Protein AF-A0A5T8M084-F1 (afdb_monomer_lite)

Radius of gyration: 23.65 Å; chains: 1; bounding box: 49×51×73 Å

Organism: Salmonella enterica (NCBI:txid28901)

pLDDT: mean 91.92, std 12.16, range [38.44, 98.81]

Secondary structure (DSSP, 8-state):
-GGGS--TTTTHHHHHHHHHHHHHHHHTT---------TT----SS---SSSPPPPEEEEEPSS--TTSHHHHHHHHHHHHGGGTSEEEEEEEGGG--HHHHTTSSEEEEE-TTTHHHHHHHHHHHH--SEEEES-SSSSHHHHHHHTS--SSEEEE-GGG-S----TT--EEEEEGGG---GGG-SSEEEEE-TTSS---PPTT-PPPP-----HHHHHHHTTTS-PPEEEEEEEEGGG--HHHHHHHHHHHHH-SS-EEEEEEEET--THHHHHHHHHHHTT-TT-EEEPP--HHHHHHHHTT---

Foldseek 3Di:
DLVLDPDPCSCVVLQVVLVVLLVVQCVDDDAAQDEDPCVPVDPDPDDPDPDDDDQFAEEEEDDQQELQDVLVQFALVLLLCCVVRHQYEYEDAPVRYDPVSCVSHNYYDHDHLVCRQVSVRVVLNVRLGQEYEYSAPDRHPNSLSNLSHNSHPAYEYEPSPPAANSRPNHAEYEDAQVPDDDCVRYPHHYDHDHNPSRPGDDRPPDDQDDQDADDLVNVCVVVVPDQDAQEAEDEEELSNDDPVVLLVVLVCCVPDPGHHEYEYAYDPFDDPNQVVSLVVSCVSVVRYHRDGHDDPVVVNVVCSHHDD

Structure (mmCIF, N/CA/C/O backbone):
data_AF-A0A5T8M084-F1
#
_entry.id   AF-A0A5T8M084-F1
#
loop_
_atom_site.group_PDB
_atom_site.id
_atom_site.type_symbol
_atom_site.label_atom_id
_atom_site.label_alt_id
_atom_site.label_comp_id
_atom_site.label_asym_id
_atom_site.label_entity_id
_atom_site.label_seq_id
_atom_site.pdbx_PDB_ins_code
_atom_site.Cartn_x
_atom_site.Cartn_y
_atom_site.Cartn_z
_atom_site.occupancy
_atom_site.B_iso_or_equiv
_atom_site.auth_seq_id
_atom_site.auth_comp_id
_atom_site.auth_asym_id
_atom_site.auth_atom_id
_atom_site.pdbx_PDB_model_num
ATOM 1 N N . HIS A 1 1 ? -5.282 8.848 -3.431 1.00 92.88 1 HIS A N 1
ATOM 2 C CA . HIS A 1 1 ? -6.384 9.428 -2.624 1.00 92.88 1 HIS A CA 1
ATOM 3 C C . HIS A 1 1 ? -7.782 9.044 -3.092 1.00 92.88 1 HIS A C 1
ATOM 5 O O . HIS A 1 1 ? -8.597 8.740 -2.234 1.00 92.88 1 HIS A O 1
ATOM 11 N N . CYS A 1 2 ? -8.084 9.014 -4.396 1.00 95.75 2 CYS A N 1
ATOM 12 C CA . CYS A 1 2 ? -9.439 8.714 -4.881 1.00 95.75 2 CYS A CA 1
ATOM 13 C C . CYS A 1 2 ? -10.055 7.411 -4.327 1.00 95.75 2 CYS A C 1
ATOM 15 O O . CYS A 1 2 ? -11.258 7.358 -4.113 1.00 95.75 2 CYS A O 1
ATOM 17 N N . SER A 1 3 ? -9.242 6.403 -3.989 1.00 95.19 3 SER A N 1
ATOM 18 C CA . SER A 1 3 ? -9.693 5.152 -3.360 1.00 95.19 3 SER A CA 1
ATOM 19 C C . SER A 1 3 ? -10.484 5.325 -2.055 1.00 95.19 3 SER A C 1
ATOM 21 O O . SER A 1 3 ? -11.242 4.423 -1.707 1.00 95.19 3 SER A O 1
ATOM 23 N N . TYR A 1 4 ? -10.329 6.454 -1.357 1.00 95.25 4 TYR A N 1
ATOM 24 C CA . TYR A 1 4 ? -11.021 6.753 -0.098 1.00 95.25 4 TYR A CA 1
ATOM 25 C C . TYR A 1 4 ? -12.379 7.449 -0.281 1.00 95.25 4 TYR A C 1
ATOM 27 O O . TYR A 1 4 ? -13.043 7.736 0.707 1.00 95.25 4 TYR A O 1
ATOM 35 N N . ALA A 1 5 ? -12.792 7.734 -1.519 1.00 94.12 5 ALA A N 1
ATOM 36 C CA . ALA A 1 5 ? -14.146 8.201 -1.795 1.00 94.12 5 ALA A CA 1
ATOM 37 C C . ALA A 1 5 ? -15.158 7.039 -1.756 1.00 94.12 5 ALA A C 1
ATOM 39 O O . ALA A 1 5 ? -14.792 5.871 -1.931 1.00 94.12 5 ALA A O 1
ATOM 40 N N . ASP A 1 6 ? -16.436 7.381 -1.599 1.00 90.75 6 ASP A N 1
ATOM 41 C CA . ASP A 1 6 ? -17.538 6.412 -1.491 1.00 90.75 6 ASP A CA 1
ATOM 42 C C . ASP A 1 6 ? -18.257 6.147 -2.824 1.00 90.75 6 ASP A C 1
ATOM 44 O O . ASP A 1 6 ? -19.095 5.255 -2.922 1.00 90.75 6 ASP A O 1
ATOM 48 N N . LEU A 1 7 ? -17.923 6.894 -3.881 1.00 93.25 7 LEU A N 1
ATOM 49 C CA . LEU A 1 7 ? -18.504 6.682 -5.206 1.00 93.25 7 LEU A CA 1
ATOM 50 C C . LEU A 1 7 ? -17.998 5.371 -5.818 1.00 93.25 7 LEU A C 1
ATOM 52 O O . LEU A 1 7 ? -16.791 5.125 -5.845 1.00 93.25 7 LEU A O 1
ATOM 56 N N . THR A 1 8 ? -18.901 4.589 -6.416 1.00 92.56 8 THR A N 1
ATOM 57 C CA . T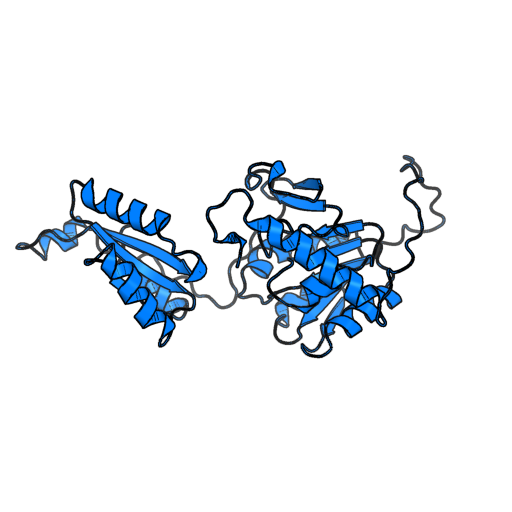HR A 1 8 ? -18.563 3.368 -7.175 1.00 92.56 8 THR A CA 1
ATOM 58 C C . THR A 1 8 ? -17.479 3.632 -8.224 1.00 92.56 8 THR A C 1
ATOM 60 O O . THR A 1 8 ? -16.562 2.842 -8.404 1.00 92.56 8 THR A O 1
ATOM 63 N N . GLU A 1 9 ? -17.529 4.802 -8.860 1.00 94.00 9 GLU A N 1
ATOM 64 C CA . GLU A 1 9 ? -16.655 5.191 -9.969 1.00 94.00 9 GLU A CA 1
ATOM 65 C C . GLU A 1 9 ? -15.422 5.997 -9.539 1.00 94.00 9 GLU A C 1
ATOM 67 O O . GLU A 1 9 ? -14.773 6.649 -10.360 1.00 94.00 9 GLU A O 1
ATOM 72 N N . LYS A 1 10 ? -15.078 5.978 -8.246 1.00 95.44 10 LYS A N 1
ATOM 73 C CA . LYS A 1 10 ? -13.995 6.788 -7.664 1.00 95.44 10 LYS A CA 1
ATOM 74 C C . LYS A 1 10 ? -12.648 6.661 -8.374 1.00 95.44 10 LYS A C 1
ATOM 76 O O . LYS A 1 10 ? -11.854 7.601 -8.363 1.00 95.44 10 LYS A O 1
ATOM 81 N N . HIS A 1 11 ? -12.373 5.526 -9.012 1.00 96.56 11 HIS A N 1
ATOM 82 C CA . HIS A 1 11 ? -11.118 5.294 -9.725 1.00 96.56 11 HIS A CA 1
ATOM 83 C C . HIS A 1 11 ? -11.119 5.774 -11.179 1.00 96.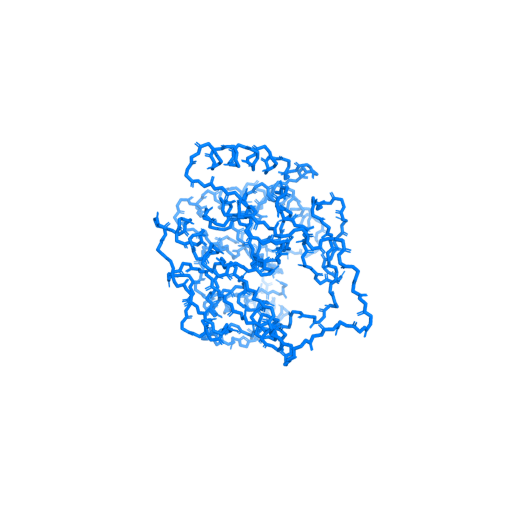56 11 HIS A C 1
ATOM 85 O O . HIS A 1 11 ? -10.039 5.832 -11.762 1.00 96.56 11 HIS A O 1
ATOM 91 N N . ARG A 1 12 ? -12.252 6.213 -11.754 1.00 93.69 12 ARG A N 1
ATOM 92 C CA . ARG A 1 12 ? -12.312 6.696 -13.153 1.00 93.69 12 ARG A CA 1
ATOM 93 C C . ARG A 1 12 ? -11.313 7.812 -13.451 1.00 93.69 12 ARG A C 1
ATOM 95 O O . ARG A 1 12 ? -10.763 7.851 -14.546 1.00 93.69 12 ARG A O 1
ATOM 102 N N . ILE A 1 13 ? -11.018 8.666 -12.468 1.00 96.69 13 ILE A N 1
ATOM 103 C CA . ILE A 1 13 ? -10.003 9.722 -12.590 1.00 96.69 13 ILE A CA 1
ATOM 104 C C . ILE A 1 13 ? -8.615 9.179 -12.967 1.00 96.69 13 ILE A C 1
ATOM 106 O O . ILE A 1 13 ? -7.876 9.844 -13.690 1.00 96.69 13 ILE A O 1
ATOM 110 N N . LYS A 1 14 ? -8.266 7.959 -12.527 1.00 97.88 14 LYS A N 1
ATOM 111 C CA . LYS A 1 14 ? -6.977 7.332 -12.842 1.00 97.88 14 LYS A CA 1
ATOM 112 C C . LYS A 1 14 ? -6.830 7.075 -14.341 1.00 97.88 14 LYS A C 1
ATOM 114 O O . LYS A 1 14 ? -5.744 7.280 -14.863 1.00 97.88 14 LYS A O 1
ATOM 119 N N . ARG A 1 15 ? -7.912 6.707 -15.041 1.00 96.44 15 ARG A N 1
ATOM 120 C CA . ARG A 1 15 ? -7.894 6.471 -16.495 1.00 96.44 15 ARG A CA 1
ATOM 121 C C . ARG A 1 15 ? -7.466 7.728 -17.249 1.00 96.44 15 ARG A C 1
ATOM 123 O O . ARG A 1 15 ? -6.467 7.704 -17.954 1.00 96.44 15 ARG A O 1
ATOM 130 N N . SER A 1 16 ? -8.161 8.843 -17.020 1.00 96.88 16 SER A N 1
ATOM 131 C CA . SER A 1 16 ? -7.844 10.118 -17.676 1.00 96.88 16 SER A CA 1
ATOM 132 C C . SER A 1 16 ? -6.436 10.610 -17.337 1.00 96.88 16 SER A C 1
ATOM 134 O O . SER A 1 16 ? -5.752 11.174 -18.190 1.00 96.88 16 SER A O 1
ATOM 136 N N . LEU A 1 17 ? -5.991 10.382 -16.096 1.00 98.00 17 LEU A N 1
ATOM 137 C CA . LEU A 1 17 ? -4.634 10.711 -15.673 1.00 98.00 17 LEU A CA 1
ATOM 138 C C . LEU A 1 17 ? -3.591 9.857 -16.408 1.00 98.00 17 LEU A C 1
ATOM 140 O O . LEU A 1 17 ? -2.623 10.408 -16.922 1.00 98.00 17 LEU A O 1
ATOM 144 N N . ASN A 1 18 ? -3.804 8.546 -16.512 1.00 98.50 18 ASN A N 1
ATOM 145 C CA . ASN A 1 18 ? -2.924 7.633 -17.243 1.00 98.50 18 ASN A CA 1
ATOM 146 C C . ASN A 1 18 ? -2.849 7.986 -18.735 1.00 98.50 18 ASN A C 1
ATOM 148 O O . ASN A 1 18 ? -1.756 8.046 -19.292 1.00 98.50 18 ASN A O 1
ATOM 152 N N . ASP A 1 19 ? -3.976 8.317 -19.370 1.00 97.75 19 ASP A N 1
ATOM 153 C CA . ASP A 1 19 ? -4.005 8.730 -20.780 1.00 97.75 19 ASP A CA 1
ATOM 154 C C . ASP A 1 19 ? -3.209 10.020 -21.024 1.00 97.75 19 ASP A C 1
ATOM 156 O O . ASP A 1 19 ? -2.543 10.179 -22.052 1.00 97.75 19 ASP A O 1
ATOM 160 N N . LEU A 1 20 ? -3.270 10.973 -20.088 1.00 98.31 20 LEU A N 1
ATOM 161 C CA . LEU A 1 20 ? -2.452 12.182 -20.142 1.00 98.31 20 LEU A CA 1
ATOM 162 C C . LEU A 1 20 ? -0.970 11.856 -19.927 1.00 98.31 20 LEU A C 1
ATOM 164 O O . LEU A 1 20 ? -0.143 12.246 -20.747 1.00 98.31 20 LEU A O 1
ATOM 168 N N . ILE A 1 21 ? -0.646 11.113 -18.865 1.00 98.50 21 ILE A N 1
ATOM 169 C CA . ILE A 1 21 ? 0.726 10.721 -18.524 1.00 98.50 21 ILE A CA 1
ATOM 170 C C . ILE A 1 21 ? 1.385 9.999 -19.696 1.00 98.50 21 ILE A C 1
ATOM 172 O O . ILE A 1 21 ? 2.471 10.387 -20.122 1.00 98.50 21 ILE A O 1
ATOM 176 N N . ARG A 1 22 ? 0.723 8.983 -20.255 1.00 98.12 22 ARG A N 1
ATOM 177 C CA . ARG A 1 22 ? 1.260 8.204 -21.370 1.00 98.12 22 ARG A CA 1
ATOM 178 C C . ARG A 1 22 ? 1.540 9.082 -22.583 1.00 98.12 22 ARG A C 1
ATOM 180 O O . ARG A 1 22 ? 2.618 8.978 -23.159 1.00 98.12 22 ARG A O 1
ATOM 187 N N . ARG A 1 23 ? 0.598 9.950 -22.972 1.00 98.19 23 ARG A N 1
ATOM 188 C CA . ARG A 1 23 ? 0.800 10.867 -24.107 1.00 98.19 23 ARG A CA 1
ATOM 189 C C . ARG A 1 23 ? 2.001 11.779 -23.881 1.00 98.19 23 ARG A C 1
ATOM 191 O O . ARG A 1 23 ? 2.805 11.929 -24.794 1.00 98.19 23 ARG A O 1
ATOM 198 N N . SER A 1 24 ? 2.155 12.321 -22.674 1.00 98.38 24 SER A N 1
ATOM 199 C CA . SER A 1 24 ? 3.304 13.158 -22.322 1.00 98.38 24 SER A CA 1
ATOM 200 C C . SER A 1 24 ? 4.626 12.388 -22.374 1.00 98.38 24 SER A C 1
ATOM 202 O O . SER A 1 24 ? 5.592 12.887 -22.941 1.00 98.38 24 SER A O 1
ATOM 204 N N . LEU A 1 25 ? 4.670 11.161 -21.841 1.00 98.25 25 LEU A N 1
ATOM 205 C CA . LEU A 1 25 ? 5.871 10.318 -21.876 1.00 98.25 25 LEU A CA 1
ATOM 206 C C . LEU A 1 25 ? 6.291 9.991 -23.313 1.00 98.25 25 LEU A C 1
ATOM 208 O O . LEU A 1 25 ? 7.457 10.157 -23.658 1.00 98.25 25 LEU A O 1
ATOM 212 N N . LEU A 1 26 ? 5.338 9.580 -24.157 1.00 97.44 26 LEU A N 1
ATOM 213 C CA . LEU A 1 26 ? 5.605 9.197 -25.547 1.00 97.44 26 LEU A CA 1
ATOM 214 C C . LEU A 1 26 ? 5.933 10.384 -26.460 1.00 97.44 26 LEU A C 1
ATOM 216 O O . LEU A 1 26 ? 6.613 10.191 -27.469 1.00 97.44 26 LEU A O 1
ATOM 220 N N . ALA A 1 27 ? 5.447 11.586 -26.136 1.00 97.62 27 ALA A N 1
ATOM 221 C CA . ALA A 1 27 ? 5.824 12.817 -26.828 1.00 97.62 27 ALA A CA 1
ATOM 222 C C . ALA A 1 27 ? 7.245 13.285 -26.465 1.00 97.62 27 ALA A C 1
ATOM 224 O O . ALA A 1 27 ? 7.864 13.986 -27.261 1.00 97.62 27 ALA A O 1
ATOM 225 N N . GLY A 1 28 ? 7.748 12.898 -25.288 1.00 95.81 28 GLY A N 1
ATOM 226 C CA . GLY A 1 28 ? 9.125 13.135 -24.863 1.00 95.81 28 GLY A CA 1
ATOM 227 C C . GLY A 1 28 ? 10.084 12.009 -25.266 1.00 95.81 28 GLY A C 1
ATOM 228 O O . GLY A 1 28 ? 9.925 11.357 -26.304 1.00 95.81 28 GLY A O 1
ATOM 229 N N . ASP A 1 29 ? 11.072 11.771 -24.403 1.00 93.75 29 ASP A N 1
ATOM 230 C CA . ASP A 1 29 ? 12.204 10.869 -24.662 1.00 93.75 29 ASP A CA 1
ATOM 231 C C . ASP A 1 29 ? 11.917 9.390 -24.355 1.00 93.75 29 ASP A C 1
ATOM 233 O O . ASP A 1 29 ? 12.768 8.524 -24.565 1.00 93.75 29 ASP A O 1
ATOM 237 N N . PHE A 1 30 ? 10.718 9.071 -23.866 1.00 97.69 30 PHE A N 1
ATOM 238 C CA . PHE A 1 30 ? 10.344 7.701 -23.532 1.00 97.69 30 PHE A CA 1
ATOM 239 C C . PHE A 1 30 ? 9.625 7.036 -24.700 1.00 97.69 30 PHE A C 1
ATOM 241 O O . PHE A 1 30 ? 8.811 7.648 -25.395 1.00 97.69 30 PHE A O 1
ATOM 248 N N . LYS A 1 31 ? 9.889 5.745 -24.893 1.00 96.88 31 LYS A N 1
ATOM 249 C CA . LYS A 1 31 ? 9.183 4.895 -25.852 1.00 96.88 31 LYS A CA 1
ATOM 250 C C . LYS A 1 31 ? 8.840 3.576 -25.183 1.00 96.88 31 LYS A C 1
ATOM 252 O O . LYS A 1 31 ? 9.462 3.178 -24.205 1.00 96.88 31 LYS A O 1
ATOM 257 N N . ASP A 1 32 ? 7.841 2.894 -25.717 1.00 96.62 32 ASP A N 1
ATOM 258 C CA . ASP A 1 32 ? 7.632 1.503 -25.346 1.00 96.62 32 ASP A CA 1
ATOM 259 C C . ASP A 1 32 ? 8.847 0.677 -25.801 1.00 96.62 32 ASP A C 1
ATOM 261 O O . ASP A 1 32 ? 9.356 0.840 -26.913 1.00 96.62 32 ASP A O 1
ATOM 265 N N . ILE A 1 33 ? 9.311 -0.217 -24.934 1.00 91.94 33 ILE A N 1
ATOM 266 C CA . ILE A 1 33 ? 10.374 -1.159 -25.253 1.00 91.94 33 ILE A CA 1
ATOM 267 C C . ILE A 1 33 ? 9.786 -2.180 -26.229 1.00 91.94 33 ILE A C 1
ATOM 269 O O . ILE A 1 33 ? 8.782 -2.823 -25.924 1.00 91.94 33 ILE A O 1
ATOM 273 N N . ALA A 1 34 ? 10.401 -2.330 -27.408 1.00 80.50 34 ALA A N 1
ATOM 274 C CA . ALA A 1 34 ? 9.909 -3.242 -28.439 1.00 80.50 34 ALA A CA 1
ATOM 275 C C . ALA A 1 34 ? 9.836 -4.673 -27.886 1.00 80.50 34 ALA A C 1
ATOM 277 O O . ALA A 1 34 ? 10.867 -5.314 -27.674 1.00 80.50 34 ALA A O 1
ATOM 278 N N . VAL A 1 35 ? 8.631 -5.161 -27.621 1.00 69.12 35 VAL A N 1
ATOM 279 C CA . VAL A 1 35 ? 8.388 -6.519 -27.136 1.00 69.12 35 VAL A CA 1
ATOM 280 C C . VAL A 1 35 ? 8.293 -7.444 -28.342 1.00 69.12 35 VAL A C 1
ATOM 282 O O . VAL A 1 35 ? 7.532 -7.169 -29.267 1.00 69.12 35 VAL A O 1
ATOM 285 N N . GLY A 1 36 ? 9.093 -8.512 -28.366 1.00 58.53 36 GLY A N 1
ATOM 286 C CA . GLY A 1 36 ? 8.918 -9.560 -29.371 1.00 58.53 36 GLY A CA 1
ATOM 287 C C . GLY A 1 36 ? 7.515 -10.143 -29.226 1.00 58.53 36 GLY A C 1
ATOM 288 O O . GLY A 1 36 ? 7.098 -10.458 -28.109 1.00 58.53 36 GLY A O 1
ATOM 289 N N . ASP A 1 37 ? 6.764 -10.232 -30.323 1.00 48.34 37 ASP A N 1
ATOM 290 C CA . ASP A 1 37 ? 5.419 -10.798 -30.295 1.00 48.34 37 ASP A CA 1
ATOM 291 C C . ASP A 1 37 ? 5.493 -12.327 -30.231 1.00 48.34 37 ASP A C 1
ATOM 293 O O . ASP A 1 37 ? 5.333 -13.033 -31.222 1.00 48.34 37 ASP A O 1
ATOM 297 N N . ASN A 1 38 ? 5.768 -12.853 -29.038 1.00 49.78 38 ASN A N 1
ATOM 298 C CA . ASN A 1 38 ? 5.716 -14.290 -28.777 1.00 49.78 38 ASN A CA 1
ATOM 299 C C . ASN A 1 38 ? 4.289 -14.750 -28.431 1.00 49.78 38 ASN A C 1
ATOM 301 O O . ASN A 1 38 ? 4.101 -15.897 -28.040 1.00 49.78 38 ASN A O 1
ATOM 305 N N . ARG A 1 39 ? 3.263 -13.891 -28.575 1.00 47.59 39 ARG A N 1
ATOM 306 C CA . ARG A 1 39 ? 1.865 -14.219 -28.230 1.00 47.59 39 ARG A CA 1
ATOM 307 C C . ARG A 1 39 ? 1.258 -15.306 -29.127 1.00 47.59 39 ARG A C 1
ATOM 309 O O . ARG A 1 39 ? 0.187 -15.809 -28.811 1.00 47.59 39 ARG A O 1
ATOM 316 N N . GLY A 1 40 ? 1.939 -15.668 -30.218 1.00 38.44 40 GLY A N 1
ATOM 317 C CA . GLY A 1 40 ? 1.614 -16.810 -31.077 1.00 38.44 40 GLY A CA 1
ATOM 318 C C . GLY A 1 40 ? 2.379 -18.101 -30.759 1.00 38.44 40 GLY A C 1
ATOM 319 O O . GLY A 1 40 ? 2.093 -19.125 -31.373 1.00 38.44 40 GLY A O 1
ATOM 320 N N . GLN A 1 41 ? 3.338 -18.089 -29.826 1.00 44.75 41 GLN A N 1
ATOM 321 C CA . GLN A 1 41 ? 3.995 -19.317 -29.377 1.00 44.75 41 GLN A CA 1
ATOM 322 C C . GLN A 1 41 ? 3.075 -20.011 -28.374 1.00 44.75 41 GLN A C 1
ATOM 324 O O . GLN A 1 41 ? 3.031 -19.671 -27.193 1.00 44.75 41 GLN A O 1
ATOM 329 N N . THR A 1 42 ? 2.300 -20.976 -28.860 1.00 39.03 42 THR A N 1
ATOM 330 C CA . THR A 1 42 ? 1.636 -21.949 -27.993 1.00 39.03 42 THR A CA 1
ATOM 331 C C . THR A 1 42 ? 2.702 -22.647 -27.162 1.00 39.03 42 THR A C 1
ATOM 333 O O . THR A 1 42 ? 3.658 -23.173 -27.730 1.00 39.03 42 THR A O 1
ATOM 336 N N . ALA A 1 43 ? 2.539 -22.659 -25.837 1.00 45.84 43 ALA A N 1
ATOM 337 C CA . ALA A 1 43 ? 3.308 -23.543 -24.975 1.00 45.84 43 ALA A CA 1
ATOM 338 C C . ALA A 1 43 ? 3.060 -24.979 -25.456 1.00 45.84 43 ALA A C 1
ATOM 340 O O . ALA A 1 43 ? 1.980 -25.527 -25.254 1.00 45.84 43 ALA A O 1
ATOM 341 N N . THR A 1 44 ? 4.011 -25.546 -26.189 1.00 44.22 44 THR A N 1
ATOM 342 C CA . THR A 1 44 ? 4.007 -26.965 -26.518 1.00 44.22 44 THR A CA 1
ATOM 343 C C . THR A 1 44 ? 4.549 -27.711 -25.306 1.00 44.22 44 THR A C 1
ATOM 345 O O . THR A 1 44 ? 5.490 -27.246 -24.663 1.00 44.22 44 THR A O 1
ATOM 348 N N . ASP A 1 45 ? 4.001 -28.890 -25.003 1.00 47.25 45 ASP A N 1
ATOM 349 C CA . ASP A 1 45 ? 4.475 -29.748 -23.899 1.00 47.25 45 ASP A CA 1
ATOM 350 C C . ASP A 1 45 ? 5.953 -30.174 -24.055 1.00 47.25 45 ASP A C 1
ATOM 352 O O . ASP A 1 45 ? 6.560 -30.754 -23.158 1.00 47.25 45 ASP A O 1
ATOM 356 N N . THR A 1 46 ? 6.549 -29.870 -25.208 1.00 46.25 46 THR A N 1
ATOM 357 C CA . THR A 1 46 ? 7.959 -30.056 -25.548 1.00 46.25 46 THR A CA 1
ATOM 358 C C . THR A 1 46 ? 8.484 -28.790 -26.226 1.00 46.25 46 THR A C 1
ATOM 360 O O . THR A 1 46 ? 8.383 -28.650 -27.447 1.00 46.25 46 THR A O 1
ATOM 363 N N . PRO A 1 47 ? 9.028 -27.823 -25.471 1.00 52.59 47 PRO A N 1
ATOM 364 C CA . PRO A 1 47 ? 9.830 -26.777 -26.078 1.00 52.59 47 PRO A CA 1
ATOM 365 C C . PRO A 1 47 ? 11.157 -27.407 -26.531 1.00 52.59 47 PRO A C 1
ATOM 367 O O . PRO A 1 47 ? 11.855 -28.032 -25.731 1.00 52.59 47 PRO A O 1
ATOM 370 N N . GLU A 1 48 ? 11.516 -27.266 -27.811 1.00 48.00 48 GLU A N 1
ATOM 371 C CA . GLU A 1 48 ? 12.871 -27.571 -28.293 1.00 48.00 48 GLU A CA 1
ATOM 372 C C . GLU A 1 48 ? 13.847 -26.549 -27.690 1.00 48.00 48 GLU A C 1
ATOM 374 O O . GLU A 1 48 ? 14.229 -25.558 -28.311 1.00 48.00 48 GLU A O 1
ATOM 379 N N . VAL A 1 49 ? 14.227 -26.753 -26.428 1.00 52.53 49 VAL A N 1
ATOM 380 C CA . VAL A 1 49 ? 15.234 -25.935 -25.753 1.00 52.53 49 VAL A CA 1
ATOM 381 C C . VAL A 1 49 ? 16.587 -26.593 -25.974 1.00 52.53 49 VAL A C 1
ATOM 383 O O . VAL A 1 49 ? 16.920 -27.605 -25.358 1.00 52.53 49 VAL A O 1
ATOM 386 N N . GLN A 1 50 ? 17.386 -26.020 -26.872 1.00 47.16 50 GLN A N 1
ATOM 387 C CA . GLN A 1 50 ? 18.802 -26.359 -26.963 1.00 47.16 50 GLN A CA 1
ATOM 388 C C . GLN A 1 50 ? 19.539 -25.723 -25.774 1.00 47.16 50 GLN A C 1
ATOM 390 O O . GLN A 1 50 ? 19.760 -24.514 -25.739 1.00 47.16 50 GLN A O 1
ATOM 395 N N . GLY A 1 51 ? 19.909 -26.548 -24.792 1.00 55.38 51 GLY A N 1
ATOM 396 C CA . 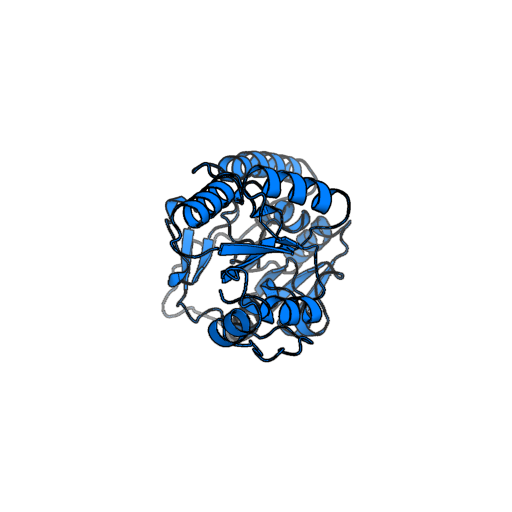GLY A 1 51 ? 20.635 -26.140 -23.585 1.00 55.38 51 GLY A CA 1
ATOM 397 C C . GLY A 1 51 ? 19.778 -26.165 -22.313 1.00 55.38 51 GLY A C 1
ATOM 398 O O . GLY A 1 51 ? 18.570 -26.387 -22.378 1.00 55.38 51 GLY A O 1
ATOM 399 N N . PRO A 1 52 ? 20.384 -25.979 -21.125 1.00 52.06 52 PRO A N 1
ATOM 400 C CA . PRO A 1 52 ? 19.615 -25.862 -19.893 1.00 52.06 52 PRO A CA 1
ATOM 401 C C . PRO A 1 52 ? 18.658 -24.662 -20.006 1.00 52.06 52 PRO A C 1
ATOM 403 O O . PRO A 1 52 ? 19.079 -23.603 -20.482 1.00 52.06 52 PRO A O 1
ATOM 406 N N . PRO A 1 53 ? 17.389 -24.792 -19.579 1.00 60.25 53 PRO A N 1
ATOM 407 C CA . PRO A 1 53 ? 16.429 -23.702 -19.674 1.00 60.25 53 PRO A CA 1
ATOM 408 C C . PRO A 1 53 ? 16.957 -22.474 -18.927 1.00 60.25 53 PRO A C 1
ATOM 410 O O . PRO A 1 53 ? 17.210 -22.517 -17.720 1.00 60.25 53 PRO A O 1
ATOM 413 N N . LYS A 1 54 ? 17.153 -21.369 -19.656 1.00 79.75 54 LYS A N 1
ATOM 414 C CA . LYS A 1 54 ? 17.538 -20.088 -19.059 1.00 79.75 54 LYS A CA 1
ATOM 415 C C . LYS A 1 54 ? 16.343 -19.567 -18.265 1.00 79.75 54 LYS A C 1
ATOM 417 O O . LYS A 1 54 ? 15.257 -19.422 -18.822 1.00 79.75 54 LYS A O 1
ATOM 422 N N . LYS A 1 55 ? 16.540 -19.282 -16.975 1.00 89.19 55 LYS A N 1
ATOM 423 C CA . LYS A 1 55 ? 15.501 -18.641 -16.160 1.00 89.19 55 LYS A CA 1
ATOM 424 C C . LYS A 1 55 ? 15.099 -17.299 -16.800 1.00 89.19 55 LYS A C 1
ATOM 426 O O . LYS A 1 55 ? 16.004 -16.508 -17.088 1.00 89.19 55 LYS A O 1
ATOM 431 N N . PRO A 1 56 ? 13.798 -17.029 -17.004 1.00 95.38 56 PRO A N 1
ATOM 432 C CA . PRO A 1 56 ? 13.325 -15.725 -17.463 1.00 95.38 56 PRO A CA 1
ATOM 433 C C . PRO A 1 56 ? 13.704 -14.602 -16.489 1.00 95.38 56 PRO A C 1
ATOM 435 O O . PRO A 1 56 ? 13.861 -14.824 -15.284 1.00 95.38 56 PRO A O 1
ATOM 438 N N . VAL A 1 57 ? 13.843 -13.384 -17.007 1.00 96.88 57 VAL A N 1
ATOM 439 C CA . VAL A 1 57 ? 14.160 -12.183 -16.227 1.00 96.88 57 VAL A CA 1
ATOM 440 C C . VAL A 1 57 ? 12.869 -11.542 -15.725 1.00 96.88 57 VAL A C 1
ATOM 442 O O . VAL A 1 57 ? 12.002 -11.154 -16.510 1.00 96.88 57 VAL A O 1
ATOM 445 N N . LEU A 1 58 ? 12.765 -11.390 -14.406 1.00 98.62 58 LEU A N 1
ATOM 446 C CA . LEU A 1 58 ? 11.692 -10.661 -13.738 1.00 98.62 58 LEU A CA 1
ATOM 447 C C . LEU A 1 58 ? 12.244 -9.345 -13.188 1.00 98.62 58 LEU A C 1
ATOM 449 O O . LEU A 1 58 ? 13.140 -9.360 -12.346 1.00 98.62 58 LEU A O 1
ATOM 453 N N . LEU A 1 59 ? 11.674 -8.218 -13.613 1.00 98.81 59 LEU A N 1
ATOM 454 C CA . LEU A 1 59 ? 11.934 -6.914 -13.005 1.00 98.81 59 LEU A CA 1
ATOM 455 C C . LEU A 1 59 ? 10.799 -6.546 -12.041 1.00 98.81 59 LEU A C 1
ATOM 457 O O . LEU A 1 59 ? 9.660 -6.330 -12.451 1.00 98.81 59 LEU A O 1
ATOM 461 N N . VAL A 1 60 ? 11.118 -6.435 -10.756 1.00 98.81 60 VAL A N 1
ATOM 462 C CA . VAL A 1 60 ? 10.197 -6.004 -9.706 1.00 98.81 60 VAL A CA 1
ATOM 463 C C . VAL A 1 60 ? 10.343 -4.502 -9.471 1.00 98.81 60 VAL A C 1
ATOM 465 O O . VAL A 1 60 ? 11.421 -4.022 -9.124 1.00 98.81 60 VAL A O 1
ATOM 468 N N . VAL A 1 61 ? 9.259 -3.745 -9.621 1.00 98.75 61 VAL A N 1
ATOM 469 C CA . VAL A 1 61 ? 9.229 -2.302 -9.337 1.00 98.75 61 VAL A CA 1
ATOM 470 C C . VAL A 1 61 ? 8.620 -2.080 -7.956 1.00 98.75 61 VAL A C 1
ATOM 472 O O . VAL A 1 61 ? 7.485 -2.486 -7.696 1.00 98.75 61 VAL A O 1
ATOM 475 N N . LEU A 1 62 ? 9.377 -1.450 -7.057 1.00 98.50 62 LEU A N 1
ATOM 476 C CA . LEU A 1 62 ? 9.031 -1.347 -5.640 1.00 98.50 62 LEU A CA 1
ATOM 477 C C . LEU A 1 62 ? 8.492 0.030 -5.238 1.00 98.50 62 LEU A C 1
ATOM 479 O O . LEU A 1 62 ? 8.977 1.071 -5.678 1.00 98.50 62 LEU A O 1
ATOM 483 N N . GLU A 1 63 ? 7.558 0.017 -4.285 1.00 95.12 63 GLU A N 1
ATOM 484 C CA . GLU A 1 63 ? 7.137 1.180 -3.501 1.00 95.12 63 GLU A CA 1
ATOM 485 C C . GLU A 1 63 ? 7.146 0.827 -2.012 1.00 95.12 63 GLU A C 1
ATOM 487 O O . GLU A 1 63 ? 6.641 -0.234 -1.647 1.00 95.12 63 GLU A O 1
ATOM 492 N N . TRP A 1 64 ? 7.690 1.708 -1.160 1.00 94.81 64 TRP A N 1
ATOM 493 C CA . TRP A 1 64 ? 7.811 1.526 0.297 1.00 94.81 64 TRP A CA 1
ATOM 494 C C . TRP A 1 64 ? 8.084 0.068 0.713 1.00 94.81 64 TRP A C 1
ATOM 496 O O . TRP A 1 64 ? 7.234 -0.609 1.296 1.00 94.81 64 TRP A O 1
ATOM 506 N N . PHE A 1 65 ? 9.278 -0.432 0.402 1.00 97.25 65 PHE A N 1
ATOM 507 C CA . PHE A 1 65 ? 9.655 -1.830 0.606 1.00 97.25 65 PHE A CA 1
ATOM 508 C C . PHE A 1 65 ? 10.766 -1.955 1.653 1.00 97.25 65 PHE A C 1
ATOM 510 O O . PHE A 1 65 ? 11.810 -2.549 1.409 1.00 97.25 65 PHE A O 1
ATOM 517 N N . THR A 1 66 ? 10.552 -1.347 2.820 1.00 96.50 66 THR A N 1
ATOM 518 C CA . THR A 1 66 ? 11.404 -1.539 4.002 1.00 96.50 66 THR A CA 1
ATOM 519 C C . THR A 1 66 ? 10.856 -2.669 4.865 1.00 96.50 66 THR A C 1
ATOM 521 O O . THR A 1 66 ? 9.648 -2.915 4.872 1.00 96.50 66 THR A O 1
ATOM 524 N N . SER A 1 67 ? 11.710 -3.308 5.661 1.00 94.50 67 SER A N 1
ATOM 525 C CA . SER A 1 67 ? 11.366 -4.451 6.517 1.00 94.50 67 SER A CA 1
ATOM 526 C C . SER A 1 67 ? 10.313 -4.132 7.589 1.00 94.50 67 SER A C 1
ATOM 528 O O . SER A 1 67 ? 9.644 -5.022 8.122 1.00 94.50 67 SER A O 1
ATOM 530 N N . GLN A 1 68 ? 10.110 -2.842 7.870 1.00 91.81 68 GLN A N 1
ATOM 531 C CA . GLN A 1 68 ? 9.068 -2.337 8.760 1.00 91.81 68 GLN A CA 1
ATOM 532 C C . GLN A 1 68 ? 7.749 -2.019 8.036 1.00 91.81 68 GLN A C 1
ATOM 534 O O . GLN A 1 68 ? 6.697 -1.951 8.678 1.00 91.81 68 GLN A O 1
ATOM 539 N N . HIS A 1 69 ? 7.758 -1.843 6.713 1.00 93.75 69 HIS A N 1
ATOM 540 C CA . HIS A 1 69 ? 6.579 -1.452 5.942 1.00 93.75 69 HIS A CA 1
ATOM 541 C C . HIS A 1 69 ? 5.694 -2.650 5.558 1.00 93.75 69 HIS A C 1
ATOM 543 O O . HIS A 1 69 ? 6.144 -3.789 5.440 1.00 93.75 69 HIS A O 1
ATOM 549 N N . SER A 1 70 ? 4.394 -2.408 5.364 1.00 94.19 70 SER A N 1
ATOM 550 C CA . SER A 1 70 ? 3.422 -3.477 5.103 1.00 94.19 70 SER A CA 1
ATOM 551 C C . SER A 1 70 ? 3.653 -4.207 3.785 1.00 94.19 70 SER A C 1
ATOM 553 O O . SER A 1 70 ? 3.388 -5.403 3.729 1.00 94.19 70 SER A O 1
ATOM 555 N N . VAL A 1 71 ? 4.155 -3.532 2.744 1.00 96.31 71 VAL A N 1
ATOM 556 C CA . VAL A 1 71 ? 4.415 -4.175 1.442 1.00 96.31 71 VAL A CA 1
ATOM 557 C C . VAL A 1 71 ? 5.472 -5.266 1.592 1.00 96.31 71 VAL A C 1
ATOM 559 O O . VAL A 1 71 ? 5.232 -6.392 1.171 1.00 96.31 71 VAL A O 1
ATOM 562 N N . TYR A 1 72 ? 6.585 -4.989 2.282 1.00 97.06 72 TYR A N 1
ATOM 563 C CA . TYR A 1 72 ? 7.571 -6.021 2.611 1.00 97.06 72 TYR A CA 1
ATOM 564 C C . TYR A 1 72 ? 6.930 -7.161 3.397 1.00 97.06 72 TYR A C 1
ATOM 566 O O . TYR A 1 72 ? 7.074 -8.327 3.033 1.00 97.06 72 TYR A O 1
ATOM 574 N N . ARG A 1 73 ? 6.168 -6.831 4.447 1.00 95.69 73 ARG A N 1
ATOM 575 C CA . ARG A 1 73 ? 5.564 -7.853 5.306 1.00 95.69 73 ARG A CA 1
ATOM 576 C C . ARG A 1 73 ? 4.632 -8.798 4.573 1.00 95.69 73 ARG A C 1
ATOM 578 O O . ARG A 1 73 ? 4.540 -9.946 4.971 1.00 95.69 73 ARG A O 1
ATOM 585 N N . THR A 1 74 ? 3.948 -8.313 3.549 1.00 95.31 74 THR A N 1
ATOM 586 C CA . THR A 1 74 ? 2.935 -9.077 2.815 1.00 95.31 74 THR A CA 1
ATOM 587 C C . THR A 1 74 ? 3.507 -9.754 1.570 1.00 95.31 74 THR A C 1
ATOM 589 O O . THR A 1 74 ? 3.116 -10.866 1.265 1.00 95.31 74 THR A O 1
ATOM 592 N N . HIS A 1 75 ? 4.485 -9.150 0.885 1.00 95.81 75 HIS A N 1
ATOM 593 C CA . HIS A 1 75 ? 4.952 -9.639 -0.419 1.00 95.81 75 HIS A CA 1
ATOM 594 C C . HIS A 1 75 ? 6.351 -10.277 -0.395 1.00 95.81 75 HIS A C 1
ATOM 596 O O . HIS A 1 75 ? 6.685 -11.028 -1.309 1.00 95.81 75 HIS A O 1
ATOM 602 N N . SER A 1 76 ? 7.197 -10.005 0.608 1.00 97.19 76 SER A N 1
ATOM 603 C CA . SER A 1 76 ? 8.622 -10.396 0.571 1.00 97.19 76 SER A CA 1
ATOM 604 C C . SER A 1 76 ? 8.860 -11.895 0.404 1.00 97.19 76 SER A C 1
ATOM 606 O O . SER A 1 76 ? 9.729 -12.282 -0.373 1.00 97.19 76 SER A O 1
ATOM 608 N N . ARG A 1 77 ? 8.083 -12.752 1.078 1.00 97.31 77 ARG A N 1
ATOM 609 C CA . ARG A 1 77 ? 8.240 -14.212 0.964 1.00 97.31 77 ARG A CA 1
ATOM 610 C C . ARG A 1 77 ? 7.854 -14.729 -0.416 1.00 97.31 77 ARG A C 1
ATOM 612 O O . ARG A 1 77 ? 8.594 -15.533 -0.975 1.00 97.31 77 ARG A O 1
ATOM 619 N N . ALA A 1 78 ? 6.744 -14.240 -0.966 1.00 96.69 78 ALA A N 1
ATOM 620 C CA . ALA A 1 78 ? 6.313 -14.580 -2.318 1.00 96.69 78 ALA A CA 1
ATOM 621 C C . ALA A 1 78 ? 7.350 -14.122 -3.354 1.00 96.69 78 ALA A C 1
ATOM 623 O O . ALA A 1 78 ? 7.793 -14.916 -4.179 1.00 96.69 78 ALA A O 1
ATOM 624 N N . LEU A 1 79 ? 7.819 -12.874 -3.254 1.00 97.44 79 LEU A N 1
ATOM 625 C CA . LEU A 1 79 ? 8.848 -12.329 -4.144 1.00 97.44 79 LEU A CA 1
ATOM 626 C C . LEU A 1 79 ? 10.171 -13.106 -4.050 1.00 97.44 79 LEU A C 1
ATOM 628 O O . LEU A 1 79 ? 10.776 -13.400 -5.077 1.00 97.44 79 LEU A O 1
ATOM 632 N N . ALA A 1 80 ? 10.594 -13.505 -2.846 1.00 98.06 80 ALA A N 1
ATOM 633 C CA . ALA A 1 80 ? 11.799 -14.313 -2.660 1.00 98.06 80 ALA A CA 1
ATOM 634 C C . ALA A 1 80 ? 11.676 -15.710 -3.292 1.00 98.06 80 ALA A C 1
ATOM 636 O O . ALA A 1 80 ? 12.666 -16.234 -3.809 1.00 98.06 80 ALA A O 1
ATOM 637 N N . ALA A 1 81 ? 10.479 -16.308 -3.261 1.00 97.62 81 ALA A N 1
ATOM 638 C CA . ALA A 1 81 ? 10.207 -17.613 -3.861 1.00 97.62 81 ALA A CA 1
ATOM 639 C C . ALA A 1 81 ? 10.282 -17.583 -5.398 1.00 97.62 81 ALA A C 1
ATOM 641 O O . ALA A 1 81 ? 10.675 -18.579 -6.009 1.00 97.62 81 ALA A O 1
ATOM 642 N N . LEU A 1 82 ? 10.009 -16.433 -6.031 1.00 97.06 82 LEU A N 1
ATOM 643 C CA . LEU A 1 82 ? 10.116 -16.278 -7.489 1.00 97.06 82 LEU A CA 1
ATOM 644 C C . LEU A 1 82 ? 11.537 -16.525 -8.015 1.00 97.06 82 LEU A C 1
ATOM 646 O O . LEU A 1 82 ? 11.680 -16.946 -9.160 1.00 97.06 82 LEU A O 1
ATOM 650 N N . ARG A 1 83 ? 12.581 -16.389 -7.183 1.00 96.62 83 ARG A N 1
ATOM 651 C CA . ARG A 1 83 ? 13.968 -16.749 -7.549 1.00 96.62 83 ARG A CA 1
ATOM 652 C C . ARG A 1 83 ? 14.138 -18.226 -7.915 1.00 96.62 83 ARG A C 1
ATOM 654 O O . ARG A 1 83 ? 15.099 -18.598 -8.588 1.00 96.62 83 ARG A O 1
ATOM 661 N N . GLY A 1 84 ? 13.206 -19.092 -7.510 1.00 96.25 84 GLY A N 1
ATOM 662 C CA . GLY A 1 84 ? 13.154 -20.481 -7.969 1.00 96.25 84 GLY A CA 1
ATOM 663 C C . GLY A 1 84 ? 12.951 -20.597 -9.485 1.00 96.25 84 GLY A C 1
ATOM 664 O O . GLY A 1 84 ? 13.530 -21.485 -10.107 1.00 96.25 84 GLY A O 1
ATOM 665 N N . HIS A 1 85 ? 12.224 -19.650 -10.083 1.00 95.88 85 HIS A N 1
ATOM 666 C CA . HIS A 1 85 ? 11.763 -19.700 -11.475 1.00 95.88 85 HIS A CA 1
ATOM 667 C C . HIS A 1 85 ? 12.325 -18.577 -12.358 1.00 95.88 85 HIS A C 1
ATOM 669 O O . HIS A 1 85 ? 12.437 -18.762 -13.564 1.00 95.88 85 HIS A O 1
ATOM 675 N N . PHE A 1 86 ? 12.720 -17.449 -11.769 1.00 97.62 86 PHE A N 1
ATOM 676 C CA . PHE A 1 86 ? 13.193 -16.254 -12.467 1.00 97.62 86 PHE A CA 1
ATOM 677 C C . PHE A 1 86 ? 14.582 -15.833 -11.978 1.00 97.62 86 PHE A C 1
ATOM 679 O O . PHE A 1 86 ? 14.999 -16.210 -10.883 1.00 97.62 86 PHE A O 1
ATOM 686 N N . ILE A 1 87 ? 15.275 -15.020 -12.778 1.00 97.56 87 ILE A N 1
ATOM 687 C CA . ILE A 1 87 ? 16.322 -14.118 -12.282 1.00 97.56 87 ILE A CA 1
ATOM 688 C C . ILE A 1 87 ? 15.616 -12.825 -11.878 1.00 97.56 87 ILE A C 1
ATOM 690 O O . ILE A 1 87 ? 15.061 -12.128 -12.730 1.00 97.56 87 ILE A O 1
ATOM 694 N N . VAL A 1 88 ? 15.586 -12.529 -10.582 1.00 98.62 88 VAL A N 1
ATOM 695 C CA . VAL A 1 88 ? 14.763 -11.458 -10.022 1.00 98.62 88 VAL A CA 1
ATOM 696 C C . VAL A 1 88 ? 15.604 -10.211 -9.780 1.00 98.62 88 VAL A C 1
ATOM 698 O O . VAL A 1 88 ? 16.363 -10.116 -8.813 1.00 98.62 88 VAL A O 1
ATOM 701 N N . HIS A 1 89 ? 15.419 -9.224 -10.648 1.00 98.81 89 HIS A N 1
ATOM 702 C CA . HIS A 1 89 ? 15.928 -7.871 -10.478 1.00 98.81 89 HIS A CA 1
ATOM 703 C C . HIS A 1 89 ? 14.865 -7.035 -9.773 1.00 98.81 89 HIS A C 1
ATOM 705 O O . HIS A 1 89 ? 13.685 -7.153 -10.082 1.00 98.81 89 HIS A O 1
ATOM 711 N N . ALA A 1 90 ? 15.259 -6.150 -8.866 1.00 98.81 90 ALA A N 1
ATOM 712 C CA . ALA A 1 90 ? 14.354 -5.171 -8.283 1.00 98.81 90 ALA A CA 1
ATOM 713 C C . ALA A 1 90 ? 14.888 -3.755 -8.441 1.00 98.81 90 ALA A C 1
ATOM 715 O O . ALA A 1 90 ? 16.083 -3.526 -8.287 1.00 98.81 90 ALA A O 1
ATOM 716 N N . VAL A 1 91 ? 13.991 -2.807 -8.695 1.00 98.81 91 VAL A N 1
ATOM 717 C CA . VAL A 1 91 ? 14.288 -1.375 -8.747 1.00 98.81 91 VAL A CA 1
ATOM 718 C C . VAL A 1 91 ? 13.406 -0.629 -7.755 1.00 98.81 91 VAL A C 1
ATOM 720 O O . VAL A 1 91 ? 12.199 -0.871 -7.661 1.00 98.81 91 VAL A O 1
ATOM 723 N N . GLY A 1 92 ? 14.005 0.274 -6.986 1.00 98.44 92 GLY A N 1
ATOM 724 C CA . GLY A 1 92 ? 13.293 1.052 -5.978 1.00 98.44 92 GLY A CA 1
ATOM 725 C C . GLY A 1 92 ? 14.133 2.202 -5.441 1.00 98.44 92 GLY A C 1
ATOM 726 O O . GLY A 1 92 ? 15.356 2.206 -5.586 1.00 98.44 92 GLY A O 1
ATOM 727 N N . LEU A 1 93 ? 13.466 3.174 -4.813 1.00 98.25 93 LEU A N 1
ATOM 728 C CA . LEU A 1 93 ? 14.161 4.311 -4.212 1.00 98.25 93 LEU A CA 1
ATOM 729 C C . LEU A 1 93 ? 15.136 3.820 -3.136 1.00 98.25 93 LEU A C 1
ATOM 731 O O . LEU A 1 93 ? 14.765 3.020 -2.273 1.00 98.25 93 LEU A O 1
ATOM 735 N N . ASP A 1 94 ? 16.364 4.325 -3.163 1.00 95.75 94 ASP A N 1
ATOM 736 C CA . ASP A 1 94 ? 17.416 4.008 -2.190 1.00 95.75 94 ASP A CA 1
ATOM 737 C C . ASP A 1 94 ? 16.991 4.247 -0.729 1.00 95.75 94 ASP A C 1
ATOM 739 O O . ASP A 1 94 ? 17.336 3.471 0.164 1.00 95.75 94 ASP A O 1
ATOM 743 N N . THR A 1 95 ? 16.173 5.276 -0.517 1.00 96.31 95 THR A N 1
ATOM 744 C CA . THR A 1 95 ? 15.576 5.695 0.758 1.00 96.31 95 THR A CA 1
ATOM 745 C C . THR A 1 95 ? 14.383 4.847 1.203 1.00 96.31 95 THR A C 1
ATOM 747 O O . THR A 1 95 ? 13.946 4.963 2.347 1.00 96.31 95 THR A O 1
ATOM 750 N N . ALA A 1 96 ? 13.845 3.987 0.332 1.00 97.12 96 ALA A N 1
ATOM 751 C CA . ALA A 1 96 ? 12.617 3.229 0.580 1.00 97.12 96 ALA A CA 1
ATOM 752 C C . ALA A 1 96 ? 12.811 1.703 0.576 1.00 97.12 96 ALA A C 1
ATOM 754 O O . ALA A 1 96 ? 11.817 0.973 0.625 1.00 97.12 96 ALA A O 1
ATOM 755 N N . VAL A 1 97 ? 14.060 1.223 0.517 1.00 97.75 97 VAL A N 1
ATOM 756 C CA . VAL A 1 97 ? 14.414 -0.205 0.552 1.00 97.75 97 VAL A CA 1
ATOM 757 C C . VAL A 1 97 ? 15.662 -0.415 1.416 1.00 97.75 97 VAL A C 1
ATOM 759 O O . VAL A 1 97 ? 16.781 -0.056 1.029 1.00 97.75 97 VAL A O 1
ATOM 762 N N . ASP A 1 98 ? 15.474 -1.009 2.596 1.00 96.62 98 ASP A N 1
ATOM 763 C CA . ASP A 1 98 ? 16.560 -1.277 3.546 1.00 96.62 98 ASP A CA 1
ATOM 764 C C . ASP A 1 98 ? 17.406 -2.501 3.157 1.00 96.62 98 ASP A C 1
ATOM 766 O O . ASP A 1 98 ? 17.046 -3.283 2.278 1.00 96.62 98 ASP A O 1
ATOM 770 N N . ALA A 1 99 ? 18.561 -2.665 3.808 1.00 96.44 99 ALA A N 1
ATOM 771 C CA . ALA A 1 99 ? 19.518 -3.721 3.477 1.00 96.44 99 ALA A CA 1
ATOM 772 C C . ALA A 1 99 ? 18.914 -5.133 3.553 1.00 96.44 99 ALA A C 1
ATOM 774 O O . ALA A 1 99 ? 19.217 -5.966 2.703 1.00 96.44 99 ALA A O 1
ATOM 775 N N . VAL A 1 100 ? 18.034 -5.387 4.528 1.00 95.50 100 VAL A N 1
ATOM 776 C CA . VAL A 1 100 ? 17.337 -6.674 4.682 1.00 95.50 100 VAL A CA 1
ATOM 777 C C . VAL A 1 100 ? 16.401 -6.914 3.501 1.00 95.50 100 VAL A C 1
ATOM 779 O O . VAL A 1 100 ? 16.412 -7.984 2.900 1.00 95.50 100 VAL A O 1
ATOM 782 N N . SER A 1 101 ? 15.637 -5.897 3.107 1.00 97.25 101 SER A N 1
ATOM 783 C CA . SER A 1 101 ? 14.655 -6.006 2.028 1.00 97.25 101 SER A CA 1
ATOM 784 C C . SER A 1 101 ? 15.295 -6.208 0.659 1.00 97.25 101 SER A C 1
ATOM 786 O O . SER A 1 101 ? 14.714 -6.872 -0.196 1.00 97.25 101 SER A O 1
ATOM 788 N N . ARG A 1 102 ? 16.519 -5.709 0.453 1.00 98.06 102 ARG A N 1
ATOM 789 C CA . ARG A 1 102 ? 17.287 -5.942 -0.783 1.00 98.06 102 ARG A CA 1
ATOM 790 C C . ARG A 1 102 ? 17.638 -7.419 -0.989 1.00 98.06 102 ARG A C 1
ATOM 792 O O . ARG A 1 102 ? 17.708 -7.856 -2.131 1.00 98.06 102 ARG A O 1
ATOM 799 N N . GLN A 1 103 ? 17.800 -8.197 0.087 1.00 97.38 103 GLN A N 1
ATOM 800 C CA . GLN A 1 103 ? 18.164 -9.625 0.023 1.00 97.38 103 GLN A CA 1
ATOM 801 C C . GLN A 1 103 ? 17.038 -10.533 -0.506 1.00 97.38 103 GLN A C 1
ATOM 803 O O . GLN A 1 103 ? 17.267 -11.716 -0.771 1.00 97.38 103 GLN A O 1
ATOM 808 N N . VAL A 1 104 ? 15.825 -9.990 -0.666 1.00 98.19 104 VAL A N 1
ATOM 809 C CA . VAL A 1 104 ? 14.678 -10.683 -1.276 1.00 98.19 104 VAL A CA 1
ATOM 810 C C . VAL A 1 104 ? 14.941 -11.013 -2.750 1.00 98.19 104 VAL A C 1
ATOM 812 O O . VAL A 1 104 ? 14.419 -12.004 -3.257 1.00 98.19 104 VAL A O 1
ATOM 815 N N . PHE A 1 105 ? 15.762 -10.211 -3.427 1.00 98.56 105 PHE A N 1
ATOM 816 C CA . PHE A 1 105 ? 15.987 -10.271 -4.871 1.00 98.56 105 PHE A CA 1
ATOM 817 C C . PHE A 1 105 ? 17.376 -10.838 -5.193 1.00 98.56 105 PHE A C 1
ATOM 819 O O . PHE A 1 105 ? 18.235 -10.916 -4.315 1.00 98.56 105 PHE A O 1
ATOM 826 N N . ASP A 1 106 ? 17.604 -11.248 -6.443 1.00 98.50 106 ASP A N 1
ATOM 827 C CA . ASP A 1 106 ? 18.948 -11.626 -6.903 1.00 98.50 106 ASP A CA 1
ATOM 828 C C . ASP A 1 106 ? 19.826 -10.381 -7.072 1.00 98.50 106 ASP A C 1
ATOM 830 O O . ASP A 1 106 ? 20.993 -10.377 -6.684 1.00 98.50 106 ASP A O 1
ATOM 834 N N . VAL A 1 107 ? 19.247 -9.301 -7.612 1.00 98.44 107 VAL A N 1
ATOM 835 C CA . VAL A 1 107 ? 19.929 -8.015 -7.794 1.00 98.44 107 VAL A CA 1
ATOM 836 C C . VAL A 1 107 ? 18.989 -6.867 -7.444 1.00 98.44 107 VAL A C 1
ATOM 838 O O . VAL A 1 107 ? 17.862 -6.807 -7.933 1.00 98.44 107 VAL A O 1
ATOM 841 N N . PHE A 1 108 ? 19.465 -5.920 -6.636 1.00 98.69 108 PHE A N 1
ATOM 842 C CA . PHE A 1 108 ? 18.747 -4.683 -6.338 1.00 98.69 108 PHE A CA 1
ATOM 843 C C . PHE A 1 108 ? 19.437 -3.474 -6.977 1.00 98.69 108 PHE A C 1
ATOM 845 O O . PHE A 1 108 ? 20.635 -3.267 -6.792 1.00 98.69 108 PHE A O 1
ATOM 852 N N . HIS A 1 109 ? 18.646 -2.659 -7.670 1.00 98.56 109 HIS A N 1
ATOM 853 C CA . HIS A 1 109 ? 19.050 -1.454 -8.386 1.00 98.56 109 HIS A CA 1
ATOM 854 C C . HIS A 1 109 ? 18.482 -0.227 -7.657 1.00 98.56 109 HIS A C 1
ATOM 856 O O . HIS A 1 109 ? 17.297 0.086 -7.824 1.00 98.56 109 HIS A O 1
ATOM 862 N N . PRO A 1 110 ? 19.275 0.448 -6.803 1.00 98.25 110 PRO A N 1
ATOM 863 C CA . PRO A 1 110 ? 18.835 1.674 -6.153 1.00 98.25 110 PRO A CA 1
ATOM 864 C C . PRO A 1 110 ? 18.690 2.793 -7.182 1.00 98.25 110 PRO A C 1
ATOM 866 O O . PRO A 1 110 ? 19.538 2.953 -8.058 1.00 98.25 110 PRO A O 1
ATOM 869 N N . VAL A 1 111 ? 17.647 3.601 -7.029 1.00 98.25 111 VAL A N 1
ATOM 870 C CA . VAL A 1 111 ? 17.455 4.825 -7.812 1.00 98.25 111 VAL A CA 1
ATOM 871 C C . VAL A 1 111 ? 17.202 6.018 -6.895 1.00 98.25 111 VAL A C 1
ATOM 873 O O . VAL A 1 111 ? 16.664 5.857 -5.796 1.00 98.25 111 VAL A O 1
ATOM 876 N N . SER A 1 112 ? 17.580 7.216 -7.336 1.00 97.50 112 SER A N 1
ATOM 877 C CA . SER A 1 112 ? 17.342 8.457 -6.587 1.00 97.50 112 SER A CA 1
ATOM 878 C C . SER A 1 112 ? 16.003 9.074 -6.989 1.00 97.50 112 SER A C 1
ATOM 880 O O . SER A 1 112 ? 15.587 8.976 -8.138 1.00 97.50 112 SER A O 1
ATOM 882 N N . THR A 1 113 ? 15.293 9.707 -6.052 1.00 94.81 113 THR A N 1
ATOM 883 C CA . THR A 1 113 ? 13.916 10.203 -6.261 1.00 94.81 113 THR A CA 1
ATOM 884 C C . THR A 1 113 ? 13.751 11.110 -7.487 1.00 94.81 113 THR A C 1
ATOM 886 O O . THR A 1 113 ? 12.750 11.017 -8.194 1.00 94.81 113 THR A O 1
ATOM 889 N N . ASP A 1 114 ? 14.726 11.976 -7.743 1.00 95.56 114 ASP A N 1
ATOM 890 C CA . ASP A 1 114 ? 14.769 12.941 -8.845 1.00 95.56 114 ASP A CA 1
ATOM 891 C C . ASP A 1 114 ? 15.009 12.294 -10.220 1.00 95.56 114 ASP A C 1
ATOM 893 O O . ASP A 1 114 ? 14.563 12.815 -11.241 1.00 95.56 114 ASP A O 1
ATOM 897 N N . THR A 1 115 ? 15.664 11.134 -10.248 1.00 97.06 115 THR A N 1
ATOM 898 C CA . THR A 1 115 ? 16.065 10.419 -11.471 1.00 97.06 115 THR A CA 1
ATOM 899 C C . THR A 1 115 ? 15.454 9.018 -11.582 1.00 97.06 115 THR A C 1
ATOM 901 O O . THR A 1 115 ? 15.759 8.272 -12.513 1.00 97.06 115 THR A O 1
ATOM 904 N N . ALA A 1 116 ? 14.519 8.674 -10.692 1.00 98.00 116 ALA A N 1
ATOM 905 C CA . ALA A 1 116 ? 13.969 7.328 -10.569 1.00 98.00 116 ALA A CA 1
ATOM 906 C C . ALA A 1 116 ? 13.298 6.822 -11.848 1.00 98.00 116 ALA A C 1
ATOM 908 O O . ALA A 1 116 ? 13.494 5.673 -12.236 1.00 98.00 116 ALA A O 1
ATOM 909 N N . LEU A 1 117 ? 12.527 7.677 -12.526 1.00 98.38 117 LEU A N 1
ATOM 910 C CA . LEU A 1 117 ? 11.868 7.315 -13.779 1.00 98.38 117 LEU A CA 1
ATOM 911 C C . LEU A 1 117 ? 12.876 6.998 -14.904 1.00 98.38 117 LEU A C 1
ATOM 913 O O . LEU A 1 117 ? 12.819 5.880 -15.419 1.00 98.38 117 LEU A O 1
ATOM 917 N N . PRO A 1 118 ? 13.789 7.911 -15.302 1.00 98.25 118 PRO A N 1
ATOM 918 C CA . PRO A 1 118 ? 14.742 7.619 -16.372 1.00 98.25 118 PRO A CA 1
ATOM 919 C C . PRO A 1 118 ? 15.697 6.470 -16.029 1.00 98.25 118 PRO A C 1
ATOM 921 O O . PRO A 1 118 ? 15.981 5.659 -16.907 1.00 98.25 118 PRO A O 1
ATOM 924 N N . GLN A 1 119 ? 16.137 6.333 -14.772 1.00 98.44 119 GLN A N 1
ATOM 925 C CA . GLN A 1 119 ? 16.991 5.214 -14.353 1.00 98.44 119 GLN A CA 1
ATOM 926 C C . GLN A 1 119 ? 16.263 3.866 -14.442 1.00 98.44 119 GLN A C 1
ATOM 928 O O . GLN A 1 119 ? 16.794 2.921 -15.021 1.00 98.44 119 GLN A O 1
ATOM 933 N N . ALA A 1 120 ? 15.033 3.773 -13.924 1.00 98.50 120 ALA A N 1
ATOM 934 C CA . ALA A 1 120 ? 14.252 2.538 -13.995 1.00 98.50 120 ALA A CA 1
ATOM 935 C C . ALA A 1 120 ? 13.880 2.169 -15.442 1.00 98.50 120 ALA A C 1
ATOM 937 O O . ALA A 1 120 ? 13.879 0.991 -15.799 1.00 98.50 120 ALA A O 1
ATOM 938 N N . TYR A 1 121 ? 13.599 3.166 -16.286 1.00 98.56 121 TYR A N 1
ATOM 939 C CA . TYR A 1 121 ? 13.359 2.960 -17.713 1.00 98.56 121 TYR A CA 1
ATOM 940 C C . TYR A 1 121 ? 14.610 2.446 -18.443 1.00 98.56 121 TYR A C 1
ATOM 942 O O . TYR A 1 121 ? 14.525 1.453 -19.165 1.00 98.56 121 TYR A O 1
ATOM 950 N N . ALA A 1 122 ? 15.771 3.073 -18.223 1.00 98.19 122 ALA A N 1
ATOM 951 C CA . ALA A 1 122 ? 17.037 2.641 -18.815 1.00 98.19 122 ALA A CA 1
ATOM 952 C C . ALA A 1 122 ? 17.397 1.210 -18.392 1.00 98.19 122 ALA A C 1
ATOM 954 O O . ALA A 1 122 ? 17.735 0.387 -19.241 1.00 98.19 122 ALA A O 1
ATOM 955 N N . LEU A 1 123 ? 17.219 0.890 -17.106 1.00 98.25 123 LEU A N 1
ATOM 956 C CA . LEU A 1 123 ? 17.412 -0.456 -16.574 1.00 98.25 123 LEU A CA 1
ATOM 957 C C . LEU A 1 123 ? 16.508 -1.481 -17.270 1.00 98.25 123 LEU A C 1
ATOM 959 O O . LEU A 1 123 ? 16.971 -2.549 -17.653 1.00 98.25 123 LEU A O 1
ATOM 963 N N . ALA A 1 124 ? 15.223 -1.175 -17.469 1.00 97.62 124 ALA A N 1
ATOM 964 C CA . ALA A 1 124 ? 14.330 -2.066 -18.207 1.00 97.62 124 ALA A CA 1
ATOM 965 C C . ALA A 1 124 ? 14.779 -2.250 -19.670 1.00 97.62 124 ALA A C 1
ATOM 967 O O . ALA A 1 124 ? 14.672 -3.351 -20.212 1.00 97.62 124 ALA A O 1
ATOM 968 N N . GLY A 1 125 ? 15.314 -1.196 -20.295 1.00 95.88 125 GLY A N 1
ATOM 969 C CA . GLY A 1 125 ? 15.907 -1.242 -21.634 1.00 95.88 125 GLY A CA 1
ATOM 970 C C . GLY A 1 125 ? 17.126 -2.162 -21.728 1.00 95.88 125 GLY A C 1
ATOM 971 O O . GLY A 1 125 ? 17.239 -2.909 -22.697 1.00 95.88 125 GLY A O 1
ATOM 972 N N . GLU A 1 126 ? 17.992 -2.139 -20.714 1.00 95.88 126 GLU A N 1
ATOM 973 C CA . GLU A 1 126 ? 19.175 -3.000 -20.602 1.00 95.88 126 GLU A CA 1
ATOM 974 C C . GLU A 1 126 ? 18.796 -4.458 -20.315 1.00 95.88 126 GLU A C 1
ATOM 976 O O . GLU A 1 126 ? 19.241 -5.372 -21.008 1.00 95.88 126 GLU A O 1
ATOM 981 N N . LEU A 1 127 ? 17.941 -4.678 -19.313 1.00 95.25 127 LEU A N 1
ATOM 982 C CA . LEU A 1 127 ? 17.565 -6.016 -18.858 1.00 95.25 127 LEU A CA 1
ATOM 983 C C . LEU A 1 127 ? 16.648 -6.748 -19.836 1.00 95.25 127 LEU A C 1
ATOM 985 O O . LEU A 1 127 ? 16.659 -7.978 -19.852 1.00 95.25 127 LEU A O 1
ATOM 989 N N . ARG A 1 128 ? 15.840 -6.010 -20.613 1.00 94.25 128 ARG A N 1
ATOM 990 C CA . ARG A 1 128 ? 14.813 -6.557 -21.517 1.00 94.25 128 ARG A CA 1
ATOM 991 C C . ARG A 1 128 ? 13.952 -7.625 -20.811 1.00 94.25 128 ARG A C 1
ATOM 993 O O . ARG A 1 128 ? 13.930 -8.768 -21.263 1.00 94.25 128 ARG A O 1
ATOM 1000 N N . PRO A 1 129 ? 13.283 -7.284 -19.690 1.00 96.06 129 PRO A N 1
ATOM 1001 C CA . PRO A 1 129 ? 12.630 -8.273 -18.839 1.00 96.06 129 PRO A CA 1
ATOM 1002 C C . PRO A 1 129 ? 11.513 -9.033 -19.569 1.00 96.06 129 PRO A C 1
ATOM 1004 O O . PRO A 1 129 ? 10.748 -8.450 -20.340 1.00 96.06 129 PRO A O 1
ATOM 1007 N N . ASP A 1 130 ? 11.377 -10.324 -19.264 1.00 95.75 130 ASP A N 1
ATOM 1008 C CA . ASP A 1 130 ? 10.260 -11.156 -19.728 1.00 95.75 130 ASP A CA 1
ATOM 1009 C C . ASP A 1 130 ? 8.965 -10.785 -18.989 1.00 95.75 130 ASP A C 1
ATOM 1011 O O . ASP A 1 130 ? 7.869 -10.805 -19.559 1.00 95.75 130 ASP A O 1
ATOM 1015 N N . VAL A 1 131 ? 9.102 -10.401 -17.715 1.00 97.75 131 VAL A N 1
ATOM 1016 C CA . VAL A 1 131 ? 8.003 -9.970 -16.849 1.00 97.75 131 VAL A CA 1
ATOM 1017 C C . VAL A 1 131 ? 8.407 -8.724 -16.065 1.00 97.75 131 VAL A C 1
ATOM 1019 O O . VAL A 1 131 ? 9.494 -8.663 -15.492 1.00 97.75 131 VAL A O 1
ATOM 1022 N N . VAL A 1 132 ? 7.503 -7.748 -15.977 1.00 98.75 132 VAL A N 1
ATOM 1023 C CA . VAL A 1 132 ? 7.571 -6.685 -14.965 1.00 98.75 132 VAL A CA 1
ATOM 1024 C C . VAL A 1 132 ? 6.477 -6.906 -13.932 1.00 98.75 132 VAL A C 1
ATOM 1026 O O . VAL A 1 132 ? 5.306 -7.030 -14.284 1.00 98.75 132 VAL A O 1
ATOM 1029 N N . LEU A 1 133 ? 6.847 -6.922 -12.654 1.00 98.69 133 LEU A N 1
ATOM 1030 C CA . LEU A 1 133 ? 5.911 -6.988 -11.535 1.00 98.69 133 LEU A CA 1
ATOM 1031 C C . LEU A 1 133 ? 6.034 -5.729 -10.680 1.00 98.69 133 LEU A C 1
ATOM 1033 O O . LEU A 1 133 ? 7.032 -5.516 -9.997 1.00 98.69 133 LEU A O 1
ATOM 1037 N N . TYR A 1 134 ? 4.999 -4.904 -10.664 1.00 98.75 134 TYR A N 1
ATOM 1038 C CA . TYR A 1 134 ? 4.907 -3.793 -9.725 1.00 98.75 134 TYR A CA 1
ATOM 1039 C C . TYR A 1 134 ? 4.406 -4.326 -8.382 1.00 98.75 134 TYR A C 1
ATOM 1041 O O . TYR A 1 134 ? 3.304 -4.863 -8.313 1.00 98.75 134 TYR A O 1
ATOM 1049 N N . ALA A 1 135 ? 5.168 -4.158 -7.298 1.00 97.19 135 ALA A N 1
ATOM 1050 C CA . ALA A 1 135 ? 4.691 -4.531 -5.961 1.00 97.19 135 ALA A CA 1
ATOM 1051 C C . ALA A 1 135 ? 3.432 -3.731 -5.573 1.00 97.19 135 ALA A C 1
ATOM 1053 O O . ALA A 1 135 ? 2.537 -4.243 -4.908 1.00 97.19 135 ALA A O 1
ATOM 1054 N N . GLY A 1 136 ? 3.352 -2.485 -6.039 1.00 96.50 136 GLY A N 1
ATOM 1055 C CA . GLY A 1 136 ? 2.187 -1.610 -6.009 1.00 96.50 136 GLY A CA 1
ATOM 1056 C C . GLY A 1 136 ? 2.411 -0.424 -6.949 1.00 96.50 136 GLY A C 1
ATOM 1057 O O . GLY A 1 136 ? 3.544 -0.162 -7.359 1.00 96.50 136 GLY A O 1
ATOM 1058 N N . ILE A 1 137 ? 1.333 0.269 -7.318 1.00 97.56 137 ILE A N 1
ATOM 1059 C CA . ILE A 1 137 ? 1.394 1.500 -8.118 1.00 97.56 137 ILE A CA 1
ATOM 1060 C C . ILE A 1 137 ? 0.553 2.572 -7.431 1.00 97.56 137 ILE A C 1
ATOM 1062 O O . ILE A 1 137 ? -0.671 2.440 -7.320 1.00 97.56 137 ILE A O 1
ATOM 1066 N N . GLY A 1 138 ? 1.192 3.669 -7.027 1.00 95.31 138 GLY A N 1
ATOM 1067 C CA . GLY A 1 138 ? 0.499 4.882 -6.600 1.00 95.31 138 GLY A CA 1
ATOM 1068 C C . GLY A 1 138 ? 1.090 5.586 -5.385 1.00 95.31 138 GLY A C 1
ATOM 1069 O O . GLY A 1 138 ? 0.674 6.710 -5.105 1.00 95.31 138 GLY A O 1
ATOM 1070 N N . MET A 1 139 ? 2.016 4.963 -4.652 1.00 95.06 139 MET A N 1
ATOM 1071 C CA . MET A 1 139 ? 2.664 5.598 -3.500 1.00 95.06 139 MET A CA 1
ATOM 1072 C C . MET A 1 139 ? 3.868 6.457 -3.890 1.00 95.06 139 MET A C 1
ATOM 1074 O O . MET A 1 139 ? 4.156 7.426 -3.188 1.00 95.06 139 MET A O 1
ATOM 1078 N N . PHE A 1 140 ? 4.538 6.147 -5.002 1.00 96.62 140 PHE A N 1
ATOM 1079 C CA . PHE A 1 140 ? 5.621 6.953 -5.553 1.00 96.62 140 PHE A CA 1
ATOM 1080 C C . PHE A 1 140 ? 5.296 7.428 -6.971 1.00 96.62 140 PHE A C 1
ATOM 1082 O O . PHE A 1 140 ? 4.833 6.638 -7.789 1.00 96.62 140 PHE A O 1
ATOM 1089 N N . PRO A 1 141 ? 5.581 8.698 -7.321 1.00 96.62 141 PRO A N 1
ATOM 1090 C CA . PRO A 1 141 ? 5.303 9.198 -8.663 1.00 96.62 141 PRO A CA 1
ATOM 1091 C C . PRO A 1 141 ? 5.944 8.352 -9.770 1.00 96.62 141 PRO A C 1
ATOM 1093 O O . PRO A 1 141 ? 5.284 8.062 -10.765 1.00 96.62 141 PRO A O 1
ATOM 1096 N N . PHE A 1 142 ? 7.199 7.914 -9.602 1.00 97.62 142 PHE A N 1
ATOM 1097 C CA . PHE A 1 142 ? 7.920 7.214 -10.669 1.00 97.62 142 PHE A CA 1
ATOM 1098 C C . PHE A 1 142 ? 7.257 5.893 -11.076 1.00 97.62 142 PHE A C 1
ATOM 1100 O O . PHE A 1 142 ? 7.307 5.559 -12.251 1.00 97.62 142 PHE A O 1
ATOM 1107 N N . THR A 1 143 ? 6.587 5.171 -10.171 1.00 98.06 143 THR A N 1
ATOM 1108 C CA . THR A 1 143 ? 5.880 3.931 -10.535 1.00 98.06 143 THR A CA 1
ATOM 1109 C C . THR A 1 143 ? 4.627 4.226 -11.354 1.00 98.06 143 THR A C 1
ATOM 1111 O O . THR A 1 143 ? 4.332 3.491 -12.291 1.00 98.06 143 THR A O 1
ATOM 1114 N N . ILE A 1 144 ? 3.929 5.333 -11.065 1.00 98.25 144 ILE A N 1
ATOM 1115 C CA . ILE A 1 144 ? 2.773 5.795 -11.838 1.00 98.25 144 ILE A CA 1
ATOM 1116 C C . ILE A 1 144 ? 3.234 6.110 -13.260 1.00 98.25 144 ILE A C 1
ATOM 1118 O O . ILE A 1 144 ? 2.672 5.578 -14.215 1.00 98.25 144 ILE A O 1
ATOM 1122 N N . TYR A 1 145 ? 4.296 6.903 -13.418 1.00 98.44 145 TYR A N 1
ATOM 1123 C CA . TYR A 1 145 ? 4.849 7.216 -14.739 1.00 98.44 145 TYR A CA 1
ATOM 1124 C C . TYR A 1 145 ? 5.366 5.964 -15.457 1.00 98.44 145 TYR A C 1
ATOM 1126 O O . TYR A 1 145 ? 4.987 5.710 -16.597 1.00 98.44 145 TYR A O 1
ATOM 1134 N N . LEU A 1 146 ? 6.169 5.142 -14.783 1.00 98.56 146 LEU A N 1
ATOM 1135 C CA . LEU A 1 146 ? 6.783 3.953 -15.367 1.00 98.56 146 LEU A CA 1
ATOM 1136 C C . LEU A 1 146 ? 5.734 2.915 -15.793 1.00 98.56 146 LEU A C 1
ATOM 1138 O O . LEU A 1 146 ? 5.873 2.321 -16.856 1.00 98.56 146 LEU A O 1
ATOM 1142 N N . SER A 1 147 ? 4.658 2.737 -15.016 1.00 98.31 147 SER A N 1
ATOM 1143 C CA . SER A 1 147 ? 3.550 1.824 -15.353 1.00 98.31 147 SER A CA 1
ATOM 1144 C C . SER A 1 147 ? 2.823 2.200 -16.642 1.00 98.31 147 SER A C 1
ATOM 1146 O O . SER A 1 147 ? 2.234 1.337 -17.284 1.00 98.31 147 SER A O 1
ATOM 1148 N N . ASN A 1 148 ? 2.905 3.468 -17.059 1.00 98.62 148 ASN A N 1
ATOM 1149 C CA . ASN A 1 148 ? 2.314 3.952 -18.300 1.00 98.62 148 ASN A CA 1
ATOM 1150 C C . ASN A 1 148 ? 3.170 3.656 -19.543 1.00 98.62 148 ASN A C 1
ATOM 1152 O O . ASN A 1 148 ? 2.748 4.001 -20.650 1.00 98.62 148 ASN A O 1
ATOM 1156 N N . LEU A 1 149 ? 4.311 2.980 -19.398 1.00 98.25 149 LEU A N 1
ATOM 1157 C CA . LEU A 1 149 ? 5.138 2.471 -20.492 1.00 98.25 149 LEU A CA 1
ATOM 1158 C C . LEU A 1 149 ? 5.014 0.946 -20.598 1.00 98.25 149 LEU A C 1
ATOM 1160 O O . LEU A 1 149 ? 4.770 0.247 -19.613 1.00 98.25 149 LEU A O 1
ATOM 1164 N N . ARG A 1 150 ? 5.185 0.414 -21.810 1.00 97.94 150 ARG A N 1
ATOM 1165 C CA . ARG A 1 150 ? 5.348 -1.025 -22.034 1.00 97.94 150 ARG A CA 1
ATOM 1166 C C . ARG A 1 150 ? 6.835 -1.367 -21.965 1.00 97.94 150 ARG A C 1
ATOM 1168 O O . ARG A 1 150 ? 7.592 -0.989 -22.851 1.00 97.94 150 ARG A O 1
ATOM 1175 N N . LEU A 1 151 ? 7.238 -2.080 -20.921 1.00 97.19 151 LEU A N 1
ATOM 1176 C CA . LEU A 1 151 ? 8.624 -2.462 -20.637 1.00 97.19 151 LEU A CA 1
ATOM 1177 C C . LEU A 1 151 ? 8.894 -3.956 -20.862 1.00 97.19 151 LEU A C 1
ATOM 1179 O O . LEU A 1 151 ? 10.013 -4.326 -21.199 1.00 97.19 151 LEU A O 1
ATOM 1183 N N . ALA A 1 152 ? 7.868 -4.796 -20.693 1.00 96.06 152 ALA A N 1
ATOM 1184 C CA . ALA A 1 152 ? 7.918 -6.245 -20.893 1.00 96.06 152 ALA A CA 1
ATOM 1185 C C . ALA A 1 152 ? 6.650 -6.773 -21.585 1.00 96.06 152 ALA A C 1
ATOM 1187 O O . ALA A 1 152 ? 5.596 -6.119 -21.517 1.00 96.06 152 ALA A O 1
ATOM 1188 N N . PRO A 1 153 ? 6.704 -7.967 -22.216 1.00 94.19 153 PRO A N 1
ATOM 1189 C CA . PRO A 1 153 ? 5.530 -8.615 -22.802 1.00 94.19 153 PRO A CA 1
ATOM 1190 C C . PRO A 1 153 ? 4.401 -8.826 -21.786 1.00 94.19 153 PRO A C 1
ATOM 1192 O O . PRO A 1 153 ? 3.230 -8.638 -22.129 1.00 94.19 153 PRO A O 1
ATOM 1195 N N . LEU A 1 154 ? 4.764 -9.146 -20.538 1.00 96.50 154 LEU A N 1
ATOM 1196 C CA . LEU A 1 154 ? 3.854 -9.310 -19.410 1.00 96.50 154 LEU A CA 1
ATOM 1197 C C . LEU A 1 154 ? 4.161 -8.279 -18.317 1.00 96.50 154 LEU A C 1
ATOM 1199 O O . LEU A 1 154 ? 5.268 -8.236 -17.785 1.00 96.50 154 LEU A O 1
ATOM 1203 N N . GLN A 1 155 ? 3.170 -7.460 -17.964 1.00 98.31 155 GLN A N 1
ATOM 1204 C CA . GLN A 1 155 ? 3.256 -6.520 -16.847 1.00 98.31 155 GLN A CA 1
ATOM 1205 C C . GLN A 1 155 ? 2.123 -6.767 -15.863 1.00 98.31 155 GLN A C 1
ATOM 1207 O O . GLN A 1 155 ? 0.950 -6.729 -16.235 1.00 98.31 155 GLN A O 1
ATOM 1212 N N . LEU A 1 156 ? 2.481 -7.005 -14.611 1.00 98.56 156 LEU A N 1
ATOM 1213 C CA . LEU A 1 156 ? 1.564 -7.343 -13.535 1.00 98.56 156 LEU A CA 1
ATOM 1214 C C . LEU A 1 156 ? 1.705 -6.345 -12.392 1.00 98.56 156 LEU A C 1
ATOM 1216 O O . LEU A 1 156 ? 2.761 -5.741 -12.209 1.00 98.56 156 LEU A O 1
ATOM 1220 N N . VAL A 1 157 ? 0.657 -6.203 -11.592 1.00 98.25 157 VAL A N 1
ATOM 1221 C CA . VAL A 1 157 ? 0.689 -5.425 -10.351 1.00 98.25 157 VAL A CA 1
ATOM 1222 C C . VAL A 1 157 ? 0.179 -6.270 -9.187 1.00 98.25 157 VAL A C 1
ATOM 1224 O O . VAL A 1 157 ? -0.756 -7.050 -9.352 1.00 98.25 157 VAL A O 1
ATOM 1227 N N . GLY A 1 158 ? 0.819 -6.136 -8.029 1.00 95.25 158 GLY A N 1
ATOM 1228 C CA . GLY A 1 158 ? 0.406 -6.743 -6.768 1.00 95.25 158 GLY A CA 1
ATOM 1229 C C . GLY A 1 158 ? -0.424 -5.805 -5.889 1.00 95.25 158 GLY A C 1
ATOM 1230 O O . GLY A 1 158 ? -0.808 -4.697 -6.271 1.00 95.25 158 GLY A O 1
ATOM 1231 N N . LEU A 1 159 ? -0.671 -6.245 -4.658 1.00 91.25 159 LEU A N 1
ATOM 1232 C CA . LEU A 1 159 ? -1.571 -5.587 -3.712 1.00 91.25 159 LEU A CA 1
ATOM 1233 C C . LEU A 1 159 ? -0.927 -4.483 -2.859 1.00 91.25 159 LEU A C 1
ATOM 1235 O O . LEU A 1 159 ? -1.582 -3.943 -1.963 1.00 91.25 159 LEU A O 1
ATOM 1239 N N . GLY A 1 160 ? 0.326 -4.097 -3.119 1.00 90.81 160 GLY A N 1
ATOM 1240 C CA . GLY A 1 160 ? 1.035 -3.089 -2.322 1.00 90.81 160 GLY A CA 1
ATOM 1241 C C . GLY A 1 160 ? 0.293 -1.750 -2.233 1.00 90.81 160 GLY A C 1
ATOM 1242 O O . GLY A 1 160 ? 0.256 -1.130 -1.170 1.00 90.81 160 GLY A O 1
ATOM 1243 N N . HIS A 1 161 ? -0.381 -1.352 -3.317 1.00 89.44 161 HIS A N 1
ATOM 1244 C CA . HIS A 1 161 ? -1.405 -0.309 -3.307 1.00 89.44 161 HIS A CA 1
ATOM 1245 C C . HIS A 1 161 ? -2.730 -0.911 -3.791 1.00 89.44 161 HIS A C 1
ATOM 1247 O O . HIS A 1 161 ? -2.968 -0.987 -4.992 1.00 89.44 161 HIS A O 1
ATOM 1253 N N . GLY A 1 162 ? -3.578 -1.355 -2.855 1.00 86.12 162 GLY A N 1
ATOM 1254 C CA . GLY A 1 162 ? -4.812 -2.118 -3.108 1.00 86.12 162 GLY A CA 1
ATOM 1255 C C . GLY A 1 162 ? -5.930 -1.355 -3.832 1.00 86.12 162 GLY A C 1
ATOM 1256 O O . GLY A 1 162 ? -6.983 -1.080 -3.259 1.00 86.12 162 GLY A O 1
ATOM 1257 N N . ALA A 1 163 ? -5.697 -0.974 -5.085 1.00 94.88 163 ALA A N 1
ATOM 1258 C CA . ALA A 1 163 ? -6.681 -0.407 -5.992 1.00 94.88 163 ALA A CA 1
ATOM 1259 C C . ALA A 1 163 ? -6.233 -0.618 -7.439 1.00 94.88 163 ALA A C 1
ATOM 1261 O O . ALA A 1 163 ? -5.068 -0.379 -7.755 1.00 94.88 163 ALA A O 1
ATOM 1262 N N . SER A 1 164 ? -7.177 -0.938 -8.325 1.00 96.38 164 SER A N 1
ATOM 1263 C CA . SER A 1 164 ? -6.925 -1.021 -9.766 1.00 96.38 164 SER A CA 1
ATOM 1264 C C . SER A 1 164 ? -6.201 0.218 -10.301 1.00 96.38 164 SER A C 1
ATOM 1266 O O . SER A 1 164 ? -6.422 1.355 -9.845 1.00 96.38 164 SER A O 1
ATOM 1268 N N . THR A 1 165 ? -5.301 -0.007 -11.254 1.00 97.50 165 THR A N 1
ATOM 1269 C CA . THR A 1 165 ? -4.438 1.027 -11.826 1.00 97.50 165 THR A CA 1
ATOM 1270 C C . THR A 1 165 ? -5.159 1.850 -12.883 1.00 97.50 165 THR A C 1
ATOM 1272 O O . THR A 1 165 ? -4.827 3.024 -13.045 1.00 97.50 165 THR A O 1
ATOM 1275 N N . PHE A 1 166 ? -6.151 1.270 -13.579 1.00 97.38 166 PHE A N 1
ATOM 1276 C CA . PHE A 1 166 ? -6.751 1.845 -14.791 1.00 97.38 166 PHE A CA 1
ATOM 1277 C C . PHE A 1 166 ? -5.701 2.207 -15.853 1.00 97.38 166 PHE A C 1
ATOM 1279 O O . PHE A 1 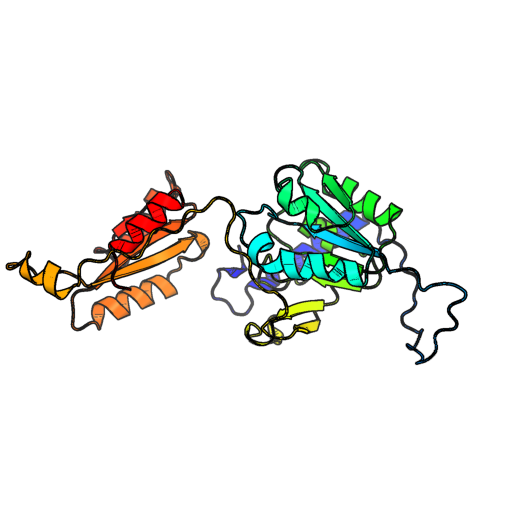166 ? -5.891 3.149 -16.626 1.00 97.38 166 PHE A O 1
ATOM 1286 N N . CYS A 1 167 ? -4.569 1.498 -15.867 1.00 96.50 167 CYS A N 1
ATOM 1287 C CA . CYS A 1 167 ? -3.483 1.704 -16.812 1.00 96.50 167 CYS A CA 1
ATOM 1288 C C . CYS A 1 167 ? -3.539 0.630 -17.902 1.00 96.50 167 CYS A C 1
ATOM 1290 O O . CYS A 1 167 ? -3.429 -0.558 -17.611 1.00 96.50 167 CYS A O 1
ATOM 1292 N N . GLY A 1 168 ? -3.656 1.039 -19.171 1.00 95.50 168 GLY A N 1
ATOM 1293 C CA . GLY A 1 168 ? -3.750 0.108 -20.307 1.00 95.50 168 GLY A CA 1
ATOM 1294 C C . GLY A 1 168 ? -2.504 -0.762 -20.526 1.00 95.50 168 GLY A C 1
ATOM 1295 O O . GLY A 1 168 ? -2.531 -1.708 -21.315 1.00 95.50 168 GLY A O 1
ATOM 1296 N N . GLN A 1 169 ? -1.401 -0.456 -19.835 1.00 96.69 169 GLN A N 1
ATOM 1297 C CA . GLN A 1 169 ? -0.131 -1.151 -19.995 1.00 96.69 169 GLN A CA 1
ATOM 1298 C C . GLN A 1 169 ? 0.049 -2.260 -18.953 1.00 96.69 169 GLN A C 1
ATOM 1300 O O . GLN A 1 169 ? 0.967 -3.064 -19.087 1.00 96.69 169 GLN A O 1
ATOM 1305 N N . ILE A 1 170 ? -0.838 -2.371 -17.964 1.00 97.94 170 ILE A N 1
ATOM 1306 C CA . ILE A 1 170 ? -0.821 -3.456 -16.982 1.00 97.94 170 ILE A CA 1
ATOM 1307 C C . ILE A 1 170 ? -1.787 -4.550 -17.439 1.00 97.94 170 ILE A C 1
ATOM 1309 O O . ILE A 1 170 ? -2.958 -4.296 -17.702 1.00 97.94 170 ILE A O 1
ATOM 1313 N N . ASN A 1 171 ? -1.284 -5.774 -17.583 1.00 98.06 171 ASN A N 1
ATOM 1314 C CA . ASN A 1 171 ? -2.057 -6.911 -18.078 1.00 98.06 171 ASN A CA 1
ATOM 1315 C C . ASN A 1 171 ? -2.935 -7.526 -16.988 1.00 98.06 171 ASN A C 1
ATOM 1317 O O . ASN A 1 171 ? -4.083 -7.885 -17.253 1.00 98.06 171 ASN A O 1
ATOM 1321 N N . GLY A 1 172 ? -2.390 -7.662 -15.779 1.00 97.94 172 GLY A N 1
ATOM 1322 C CA . GLY A 1 172 ? -3.047 -8.397 -14.708 1.00 97.94 172 GLY A CA 1
ATOM 1323 C C . GLY A 1 172 ? -2.801 -7.823 -13.322 1.00 97.94 172 GLY A C 1
ATOM 1324 O O . GLY A 1 172 ? -1.759 -7.222 -13.054 1.00 97.94 172 GLY A O 1
ATOM 1325 N N . PHE A 1 173 ? -3.778 -8.037 -12.448 1.00 98.19 173 PHE A N 1
ATOM 1326 C CA . PHE A 1 173 ? -3.730 -7.683 -11.037 1.00 98.19 173 PHE A CA 1
ATOM 1327 C C . PHE A 1 173 ? -3.665 -8.974 -10.217 1.00 98.19 173 PHE A C 1
ATOM 1329 O O . PHE A 1 173 ? -4.618 -9.751 -10.225 1.00 98.19 173 PHE A O 1
ATOM 1336 N N . VAL A 1 174 ? -2.539 -9.221 -9.549 1.00 97.44 174 VAL A N 1
ATOM 1337 C CA . VAL A 1 174 ? -2.296 -10.435 -8.757 1.00 97.44 174 VAL A CA 1
ATOM 1338 C C . VAL A 1 174 ? -2.818 -10.226 -7.342 1.00 97.44 174 VAL A C 1
ATOM 1340 O O . VAL A 1 174 ? -2.413 -9.285 -6.657 1.00 97.44 174 VAL A O 1
ATOM 1343 N N . ILE A 1 175 ? -3.722 -11.100 -6.911 1.00 96.00 175 ILE A N 1
ATOM 1344 C CA . ILE A 1 175 ? -4.440 -10.974 -5.643 1.00 96.00 175 ILE A CA 1
ATOM 1345 C C . ILE A 1 175 ? -4.829 -12.352 -5.106 1.00 96.00 175 ILE A C 1
ATOM 1347 O O . ILE A 1 175 ? -5.219 -13.237 -5.866 1.00 96.00 175 ILE A O 1
ATOM 1351 N N . GLU A 1 176 ? -4.702 -12.531 -3.794 1.00 96.44 176 GLU A N 1
ATOM 1352 C CA . GLU A 1 176 ? -5.156 -13.729 -3.085 1.00 96.44 176 GLU A CA 1
ATOM 1353 C C . GLU A 1 176 ? -6.676 -13.872 -3.218 1.00 96.44 176 GLU A C 1
ATOM 1355 O O . GLU A 1 176 ? -7.423 -12.895 -3.127 1.00 96.44 176 GLU A O 1
ATOM 1360 N N . GLU A 1 177 ? -7.137 -15.085 -3.514 1.00 96.12 177 GLU A N 1
ATOM 1361 C CA . GLU A 1 177 ? -8.519 -15.356 -3.917 1.00 96.12 177 GLU A CA 1
ATOM 1362 C C . GLU A 1 177 ? -9.571 -14.949 -2.874 1.00 96.12 177 GLU A C 1
ATOM 1364 O O . GLU A 1 177 ? -10.689 -14.588 -3.247 1.00 96.12 177 GLU A O 1
ATOM 1369 N N . ASP A 1 178 ? -9.206 -14.947 -1.592 1.00 95.88 178 ASP A N 1
ATOM 1370 C CA . ASP A 1 178 ? -10.043 -14.557 -0.458 1.00 95.88 178 ASP A CA 1
ATOM 1371 C C . ASP A 1 178 ? -10.119 -13.033 -0.246 1.00 95.88 178 ASP A C 1
ATOM 1373 O O . ASP A 1 178 ? -10.982 -12.548 0.488 1.00 95.88 178 ASP A O 1
ATOM 1377 N N . LEU A 1 179 ? -9.269 -12.260 -0.931 1.00 94.81 179 LEU A N 1
ATOM 1378 C CA . LEU A 1 179 ? -9.276 -10.794 -0.920 1.00 94.81 179 LEU A CA 1
ATOM 1379 C C . LEU A 1 179 ? -10.011 -10.184 -2.125 1.00 94.81 179 LEU A C 1
ATOM 1381 O O . LEU A 1 179 ? -10.212 -8.965 -2.179 1.00 94.81 179 LEU A O 1
ATOM 1385 N N . VAL A 1 180 ? -10.417 -11.001 -3.103 1.00 93.31 180 VAL A N 1
ATOM 1386 C CA . VAL A 1 180 ? -11.120 -10.525 -4.300 1.00 93.31 180 VAL A CA 1
ATOM 1387 C C . VAL A 1 180 ? -12.576 -10.209 -3.971 1.00 93.31 180 VAL A C 1
ATOM 1389 O O . VAL A 1 180 ? -13.377 -11.090 -3.673 1.00 93.31 180 VAL A O 1
ATOM 1392 N N . GLY A 1 181 ? -12.929 -8.927 -4.076 1.00 91.75 181 GLY A N 1
ATOM 1393 C CA . GLY A 1 181 ? -14.319 -8.477 -4.090 1.00 91.75 181 GLY A CA 1
ATOM 1394 C C . GLY A 1 181 ? -14.958 -8.660 -5.471 1.00 91.75 181 GLY A C 1
ATOM 1395 O O . GLY A 1 181 ? -14.940 -9.733 -6.067 1.00 91.75 181 GLY A O 1
ATOM 1396 N N . GLU A 1 182 ? -15.526 -7.588 -6.015 1.00 93.75 182 GLU A N 1
ATOM 1397 C CA . GLU A 1 182 ? -16.119 -7.616 -7.353 1.00 93.75 182 GLU A CA 1
ATOM 1398 C C . GLU A 1 182 ? -15.062 -7.354 -8.439 1.00 93.75 182 GLU A C 1
ATOM 1400 O O . GLU A 1 182 ? -14.435 -6.293 -8.454 1.00 93.75 182 GLU A O 1
ATOM 1405 N N . GLU A 1 183 ? -14.910 -8.270 -9.402 1.00 94.38 183 GLU A N 1
ATOM 1406 C CA . GLU A 1 183 ? -13.909 -8.144 -10.479 1.00 94.38 183 GLU A CA 1
ATOM 1407 C C . GLU A 1 183 ? -14.110 -6.905 -11.364 1.00 94.38 183 GLU A C 1
ATOM 1409 O O . GLU A 1 183 ? -13.143 -6.350 -11.874 1.00 94.38 183 GLU A O 1
ATOM 1414 N N . ARG A 1 184 ? -15.344 -6.388 -11.473 1.00 94.38 184 ARG A N 1
ATOM 1415 C CA . ARG A 1 184 ? -15.633 -5.140 -12.208 1.00 94.38 184 ARG A CA 1
ATOM 1416 C C . ARG A 1 184 ? -14.917 -3.905 -11.644 1.00 94.38 184 ARG A C 1
ATOM 1418 O O . ARG A 1 184 ? -14.868 -2.877 -12.312 1.00 94.38 184 ARG A O 1
ATOM 1425 N N . CYS A 1 185 ? -14.392 -3.984 -10.419 1.00 95.12 185 CYS A N 1
ATOM 1426 C CA . CYS A 1 185 ? -13.572 -2.930 -9.823 1.00 95.12 185 CYS A CA 1
ATOM 1427 C C . CYS A 1 185 ? -12.163 -2.848 -10.439 1.00 95.12 185 CYS A C 1
ATOM 1429 O O . CYS A 1 185 ? -11.429 -1.902 -10.139 1.00 95.12 185 CYS A O 1
ATOM 1431 N N . PHE A 1 186 ? -11.780 -3.820 -11.274 1.00 96.12 186 PHE A N 1
ATOM 1432 C CA . PHE A 1 186 ? -10.473 -3.910 -11.910 1.00 96.12 186 PHE A CA 1
ATOM 1433 C C . PHE A 1 186 ? -10.560 -3.632 -13.411 1.00 96.12 186 PHE A C 1
ATOM 1435 O O . PHE A 1 186 ? -11.472 -4.072 -14.105 1.00 96.12 186 PHE A O 1
ATOM 1442 N N . SER A 1 187 ? -9.592 -2.867 -13.911 1.00 96.06 187 SER A N 1
ATOM 1443 C CA . SER A 1 187 ? -9.368 -2.681 -15.349 1.00 96.06 187 SER A CA 1
ATOM 1444 C C . SER A 1 187 ? -8.486 -3.772 -15.960 1.00 96.06 187 SER A C 1
ATOM 1446 O O . SER A 1 187 ? -8.527 -4.005 -17.163 1.00 96.06 187 SER A O 1
ATOM 1448 N N . GLU A 1 188 ? -7.659 -4.386 -15.122 1.00 97.56 188 GLU A N 1
ATOM 1449 C CA . GLU A 1 188 ? -6.737 -5.464 -15.429 1.00 97.56 188 GLU A CA 1
ATOM 1450 C C . GLU A 1 188 ? -7.454 -6.815 -15.332 1.00 97.56 188 GLU A C 1
ATOM 1452 O O . GLU A 1 188 ? -8.462 -6.942 -14.637 1.00 97.56 188 GLU A O 1
ATOM 1457 N N . THR A 1 189 ? -6.893 -7.856 -15.951 1.00 97.81 189 THR A N 1
ATOM 1458 C CA . THR A 1 189 ? -7.364 -9.223 -15.682 1.00 97.81 189 THR A CA 1
ATOM 1459 C C . THR A 1 189 ? -7.012 -9.601 -14.243 1.00 97.81 189 THR A C 1
ATOM 1461 O O . THR A 1 189 ? -5.849 -9.515 -13.847 1.00 97.81 189 THR A O 1
ATOM 1464 N N . VAL A 1 190 ? -7.994 -10.019 -13.445 1.00 97.88 190 VAL A N 1
ATOM 1465 C CA . VAL A 1 190 ? -7.748 -10.462 -12.067 1.00 97.88 190 VAL A CA 1
ATOM 1466 C C . VAL A 1 190 ? -7.076 -11.835 -12.095 1.00 97.88 190 VAL A C 1
ATOM 1468 O O . VAL A 1 190 ? -7.643 -12.806 -12.588 1.00 97.88 190 VAL A O 1
ATOM 1471 N N . ILE A 1 191 ? -5.859 -11.916 -11.561 1.00 97.38 191 ILE A N 1
ATOM 1472 C CA . ILE A 1 191 ? -5.102 -13.160 -11.410 1.00 97.38 191 ILE A CA 1
ATOM 1473 C C . ILE A 1 191 ? -5.227 -13.593 -9.954 1.00 97.38 191 ILE A C 1
ATOM 1475 O O . ILE A 1 191 ? -4.542 -13.069 -9.073 1.00 97.38 191 ILE A O 1
ATOM 1479 N N . ARG A 1 192 ? -6.129 -14.546 -9.719 1.00 97.06 192 ARG A N 1
ATOM 1480 C CA . ARG A 1 192 ? -6.368 -15.142 -8.405 1.00 97.06 192 ARG A CA 1
ATOM 1481 C C . ARG A 1 192 ? -5.246 -16.121 -8.077 1.00 97.06 192 ARG A C 1
ATOM 1483 O O . ARG A 1 192 ? -4.983 -17.034 -8.858 1.00 97.06 192 ARG A O 1
ATOM 1490 N N . VAL A 1 193 ? -4.600 -15.932 -6.935 1.00 96.62 193 VAL A N 1
ATOM 1491 C CA . VAL A 1 193 ? -3.660 -16.903 -6.357 1.00 96.62 193 VAL A CA 1
ATOM 1492 C C . VAL A 1 193 ? -4.274 -17.524 -5.097 1.00 96.62 193 VAL A C 1
ATOM 1494 O O . VAL A 1 193 ? -5.169 -16.904 -4.519 1.00 96.62 193 VAL A O 1
ATOM 1497 N N . PRO A 1 194 ? -3.833 -18.720 -4.663 1.00 97.62 194 PRO A N 1
ATOM 1498 C CA . PRO A 1 194 ? -4.306 -19.316 -3.413 1.00 97.62 194 PRO A CA 1
ATOM 1499 C C . PRO A 1 194 ? -4.210 -18.345 -2.230 1.00 97.62 194 PRO A C 1
ATOM 1501 O O . PRO A 1 194 ? -3.297 -17.518 -2.186 1.00 97.62 194 PRO A O 1
ATOM 1504 N N . ALA A 1 195 ? -5.125 -18.461 -1.267 1.00 96.06 195 ALA A N 1
ATOM 1505 C CA . ALA A 1 195 ? -5.206 -17.568 -0.101 1.00 96.06 195 ALA A CA 1
ATOM 1506 C C . ALA A 1 195 ? -3.938 -17.540 0.784 1.00 96.06 195 ALA A C 1
ATOM 1508 O O . ALA A 1 195 ? -3.769 -16.653 1.612 1.00 96.06 195 ALA A O 1
ATOM 1509 N N . ASP A 1 196 ? -3.042 -18.519 0.642 1.00 94.81 196 ASP A N 1
ATOM 1510 C CA . ASP A 1 196 ? -1.771 -18.618 1.363 1.00 94.81 196 ASP A CA 1
ATOM 1511 C C . ASP A 1 196 ? -0.540 -18.329 0.482 1.00 94.81 196 ASP A C 1
ATOM 1513 O O . ASP A 1 196 ? 0.601 -18.535 0.909 1.00 94.81 196 ASP A O 1
ATOM 1517 N N . ALA A 1 197 ? -0.745 -17.827 -0.741 1.00 94.81 197 ALA A N 1
ATOM 1518 C CA . ALA A 1 197 ? 0.322 -17.587 -1.709 1.00 94.81 197 ALA A CA 1
ATOM 1519 C C . ALA A 1 197 ? 1.237 -16.405 -1.343 1.00 94.81 197 ALA A C 1
ATOM 1521 O O . ALA A 1 197 ? 2.383 -16.364 -1.806 1.00 94.81 197 ALA A O 1
ATOM 1522 N N . MET A 1 198 ? 0.782 -15.456 -0.514 1.00 94.12 198 MET A N 1
ATOM 1523 C CA . MET A 1 198 ? 1.596 -14.333 -0.035 1.00 94.12 198 MET A CA 1
ATOM 1524 C C . MET A 1 198 ? 1.766 -14.379 1.492 1.00 94.12 198 MET A C 1
ATOM 1526 O O . MET A 1 198 ? 1.240 -13.535 2.213 1.00 94.12 198 MET A O 1
ATOM 1530 N N . PRO A 1 199 ? 2.531 -15.345 2.042 1.00 94.56 199 PRO A N 1
ATOM 1531 C CA . PRO A 1 199 ? 2.615 -15.530 3.485 1.00 94.56 199 PRO A CA 1
ATOM 1532 C C . PRO A 1 199 ? 3.299 -14.343 4.170 1.00 94.56 199 PRO A C 1
ATOM 1534 O O . PRO A 1 199 ? 4.405 -13.934 3.797 1.00 94.56 199 PRO A O 1
ATOM 1537 N N . PHE A 1 200 ? 2.669 -13.828 5.228 1.00 94.81 200 PHE A N 1
ATOM 1538 C CA . PHE A 1 200 ? 3.152 -12.624 5.898 1.00 94.81 200 PHE A CA 1
ATOM 1539 C C . PHE A 1 200 ? 4.396 -12.890 6.757 1.00 94.81 200 PHE A C 1
ATOM 1541 O O . PHE A 1 200 ? 4.596 -13.982 7.297 1.00 94.81 200 PHE A O 1
ATOM 1548 N N . VAL A 1 201 ? 5.211 -11.851 6.943 1.00 94.19 201 VAL A N 1
ATOM 1549 C CA . VAL A 1 201 ? 6.279 -11.809 7.949 1.00 94.19 201 VAL A CA 1
ATOM 1550 C C . VAL A 1 201 ? 5.969 -10.778 9.035 1.00 94.19 201 VAL A C 1
ATOM 1552 O O . VAL A 1 201 ? 5.415 -9.711 8.743 1.00 94.19 201 VAL A O 1
ATOM 1555 N N . PRO A 1 202 ? 6.325 -11.057 10.302 1.00 89.50 202 PRO A N 1
ATOM 1556 C CA . PRO A 1 202 ? 6.255 -10.062 11.362 1.00 89.50 202 PRO A CA 1
ATOM 1557 C C . PRO A 1 202 ? 7.114 -8.827 11.037 1.00 89.50 202 PRO A C 1
ATOM 1559 O O . PRO A 1 202 ? 8.137 -8.956 10.362 1.00 89.50 202 PRO A O 1
ATOM 1562 N N . PRO A 1 203 ? 6.731 -7.630 11.514 1.00 84.56 203 PRO A N 1
ATOM 1563 C CA . PRO A 1 203 ? 7.566 -6.440 11.372 1.00 84.56 203 PRO A CA 1
ATOM 1564 C C . PRO A 1 203 ? 8.926 -6.626 12.059 1.00 84.56 203 PRO A C 1
ATOM 1566 O O . PRO A 1 203 ? 8.981 -7.071 13.208 1.00 84.56 203 PRO A O 1
ATOM 1569 N N . ALA A 1 204 ? 10.004 -6.239 11.372 1.00 84.94 204 ALA A N 1
ATOM 1570 C CA . ALA A 1 204 ? 11.342 -6.188 11.958 1.00 84.94 204 ALA A CA 1
ATOM 1571 C C . ALA A 1 204 ? 11.412 -5.140 13.083 1.00 84.94 204 ALA A C 1
ATOM 1573 O O . ALA A 1 204 ? 10.724 -4.120 13.032 1.00 84.94 204 ALA A O 1
ATOM 1574 N N . ASP A 1 205 ? 12.226 -5.408 14.106 1.00 84.06 205 ASP A N 1
ATOM 1575 C CA . ASP A 1 205 ? 12.514 -4.505 15.235 1.00 84.06 205 ASP A CA 1
ATOM 1576 C C . ASP A 1 205 ? 11.294 -4.018 16.042 1.00 84.06 205 ASP A C 1
ATOM 1578 O O . ASP A 1 205 ? 11.372 -3.072 16.832 1.00 84.06 205 ASP A O 1
ATOM 1582 N N . VAL A 1 206 ? 10.151 -4.696 15.913 1.00 84.88 206 VAL A N 1
ATOM 1583 C CA . VAL A 1 206 ? 8.958 -4.425 16.720 1.00 84.88 206 VAL A CA 1
ATOM 1584 C C . VAL A 1 206 ? 8.831 -5.475 17.814 1.00 84.88 206 VAL A C 1
ATOM 1586 O O . VAL A 1 206 ? 8.447 -6.622 17.583 1.00 84.88 206 VAL A O 1
ATOM 1589 N N . ARG A 1 207 ? 9.090 -5.061 19.056 1.00 90.00 207 ARG A N 1
ATOM 1590 C CA . ARG A 1 207 ? 8.761 -5.868 20.232 1.00 90.00 207 ARG A CA 1
ATOM 1591 C C . ARG A 1 207 ? 7.245 -5.906 20.417 1.00 90.00 207 ARG A C 1
ATOM 1593 O O . ARG A 1 207 ? 6.606 -4.860 20.559 1.00 90.00 207 ARG A O 1
ATOM 1600 N N . ARG A 1 208 ? 6.686 -7.116 20.463 1.00 89.00 208 ARG A N 1
ATOM 1601 C CA . ARG A 1 208 ? 5.278 -7.337 20.804 1.00 89.00 208 ARG A CA 1
ATOM 1602 C C . ARG A 1 208 ? 5.031 -6.952 22.261 1.00 89.00 208 ARG A C 1
ATOM 1604 O O . ARG A 1 208 ? 5.697 -7.475 23.157 1.00 89.00 208 ARG A O 1
ATOM 1611 N N . VAL A 1 209 ? 4.063 -6.072 22.495 1.00 89.31 209 VAL A N 1
ATOM 1612 C CA . VAL A 1 209 ? 3.560 -5.787 23.845 1.00 89.31 209 VAL A CA 1
ATOM 1613 C C . VAL A 1 209 ? 2.475 -6.820 24.181 1.00 89.31 209 VAL A C 1
ATOM 1615 O O . VAL A 1 209 ? 1.553 -7.003 23.381 1.00 89.31 209 VAL A O 1
ATOM 1618 N N . PRO A 1 210 ? 2.571 -7.544 25.311 1.00 87.50 210 PRO A N 1
ATOM 1619 C CA . PRO A 1 210 ? 1.527 -8.471 25.729 1.00 87.50 210 PRO A CA 1
ATOM 1620 C C . PRO A 1 210 ? 0.209 -7.736 25.982 1.00 87.50 210 PRO A C 1
ATOM 1622 O O . PRO A 1 210 ? 0.198 -6.587 26.427 1.00 87.50 210 PRO A O 1
ATOM 1625 N N . VAL A 1 211 ? -0.909 -8.420 25.748 1.00 84.81 211 VAL A N 1
ATOM 1626 C CA . VAL A 1 211 ? -2.227 -7.888 26.099 1.00 84.81 211 VAL A CA 1
ATOM 1627 C C . VAL A 1 211 ? -2.378 -7.950 27.617 1.00 84.81 211 VAL A C 1
ATOM 1629 O O . VAL A 1 211 ? -2.607 -9.016 28.181 1.00 84.81 211 VAL A O 1
ATOM 1632 N N . THR A 1 212 ? -2.239 -6.805 28.280 1.00 81.88 212 THR A N 1
ATOM 1633 C CA . THR A 1 212 ? -2.426 -6.657 29.729 1.00 81.88 212 THR A CA 1
ATOM 1634 C C . THR A 1 212 ? -3.608 -5.728 29.970 1.00 81.88 212 THR A C 1
ATOM 1636 O O . THR A 1 212 ? -3.437 -4.521 30.137 1.00 81.88 212 THR A O 1
ATOM 1639 N N . ARG A 1 213 ? -4.823 -6.280 29.922 1.00 80.38 213 ARG A N 1
ATOM 1640 C CA . ARG A 1 213 ? -6.065 -5.527 30.138 1.00 80.38 213 ARG A CA 1
ATOM 1641 C C . ARG A 1 213 ? -6.625 -5.838 31.517 1.00 80.38 213 ARG A C 1
ATOM 1643 O O . ARG A 1 213 ? -6.835 -7.005 31.842 1.00 80.38 213 ARG A O 1
ATOM 1650 N N . THR A 1 214 ? -6.928 -4.807 32.297 1.00 75.12 214 THR A N 1
ATOM 1651 C CA . THR A 1 214 ? -7.771 -4.976 33.485 1.00 75.12 214 THR A CA 1
ATOM 1652 C C . THR A 1 214 ? -9.210 -5.213 33.017 1.00 75.12 214 THR A C 1
ATOM 1654 O O . THR A 1 214 ? -9.739 -4.355 32.300 1.00 75.12 214 THR A O 1
ATOM 1657 N N . PRO A 1 215 ? -9.863 -6.331 33.392 1.00 81.69 215 PRO A N 1
ATOM 1658 C CA . PRO A 1 215 ? -11.221 -6.634 32.950 1.00 81.69 215 PRO A CA 1
ATOM 1659 C C . PRO A 1 215 ? -12.193 -5.482 33.221 1.00 81.69 215 PRO A C 1
ATOM 1661 O O . PRO A 1 215 ? -12.114 -4.827 34.264 1.00 81.69 215 PRO A O 1
ATOM 1664 N N . PHE A 1 216 ? -13.137 -5.258 32.300 1.00 80.88 216 PHE A N 1
ATOM 1665 C CA . PHE A 1 216 ? -14.124 -4.177 32.399 1.00 80.88 216 PHE A CA 1
ATOM 1666 C C . PHE A 1 216 ? -14.845 -4.175 33.754 1.00 80.88 216 PHE A C 1
ATOM 1668 O O . PHE A 1 216 ? -14.919 -3.140 34.409 1.00 80.88 216 PHE A O 1
ATOM 1675 N N . LEU A 1 217 ? -15.292 -5.349 34.217 1.00 80.25 217 LEU A N 1
ATOM 1676 C CA . LEU A 1 217 ? -15.994 -5.498 35.496 1.00 80.25 217 LEU A CA 1
ATOM 1677 C C . LEU A 1 217 ? -15.148 -5.025 36.688 1.00 80.25 217 LEU A C 1
ATOM 1679 O O . LEU A 1 217 ? -15.657 -4.326 37.558 1.00 80.25 217 LEU A O 1
ATOM 1683 N N . THR A 1 218 ? -13.850 -5.337 36.701 1.00 82.19 218 THR A N 1
ATOM 1684 C CA . THR A 1 218 ? -12.924 -4.899 37.756 1.00 82.19 218 THR A CA 1
ATOM 1685 C C . THR A 1 218 ? -12.742 -3.380 37.748 1.00 82.19 218 THR A C 1
ATOM 1687 O O . THR A 1 218 ? -12.722 -2.753 38.804 1.00 82.19 218 THR A O 1
ATOM 1690 N N . ARG A 1 219 ? -12.653 -2.754 36.566 1.00 79.00 219 ARG A N 1
ATOM 1691 C CA . ARG A 1 219 ? -12.556 -1.288 36.459 1.00 79.00 219 ARG A CA 1
ATOM 1692 C C . ARG A 1 219 ? -13.867 -0.593 36.843 1.00 79.00 219 ARG A C 1
ATOM 1694 O O . ARG A 1 219 ? -13.828 0.415 37.542 1.00 79.00 219 ARG A O 1
ATOM 1701 N N . GLN A 1 220 ? -15.013 -1.149 36.447 1.00 78.94 220 GLN A N 1
ATOM 1702 C CA . GLN A 1 220 ? -16.338 -0.630 36.801 1.00 78.94 220 GLN A CA 1
ATOM 1703 C C . GLN A 1 220 ? -16.574 -0.657 38.318 1.00 78.94 220 GLN A C 1
ATOM 1705 O O . GLN A 1 220 ? -17.136 0.289 38.864 1.00 78.94 220 GLN A O 1
ATOM 1710 N N . GLN A 1 221 ? -16.107 -1.702 39.009 1.00 80.31 221 GLN A N 1
ATOM 1711 C CA . GLN A 1 221 ? -16.159 -1.781 40.474 1.00 80.31 221 GLN A CA 1
ATOM 1712 C C . GLN A 1 221 ? -15.362 -0.652 41.147 1.00 80.31 221 GLN A C 1
ATOM 1714 O O . GLN A 1 221 ? -15.801 -0.115 42.162 1.00 80.31 221 GLN A O 1
ATOM 1719 N N . ALA A 1 222 ? -14.223 -0.255 40.570 1.00 75.88 222 ALA A N 1
ATOM 1720 C CA . ALA A 1 222 ? -13.399 0.836 41.092 1.00 75.88 222 ALA A CA 1
ATOM 1721 C C . ALA A 1 222 ? -14.009 2.233 40.853 1.00 75.88 222 ALA A C 1
ATOM 1723 O O . ALA A 1 222 ? -13.733 3.159 41.612 1.00 75.88 222 ALA A O 1
ATOM 1724 N N . GLN A 1 223 ? -14.856 2.396 39.831 1.00 73.56 223 GLN A N 1
ATOM 1725 C CA . GLN A 1 223 ? -15.503 3.665 39.469 1.00 73.56 223 GLN A CA 1
ATOM 1726 C C . GLN A 1 223 ? -16.956 3.771 39.959 1.00 73.56 223 GLN A C 1
ATOM 1728 O O . GLN A 1 223 ? -17.769 4.40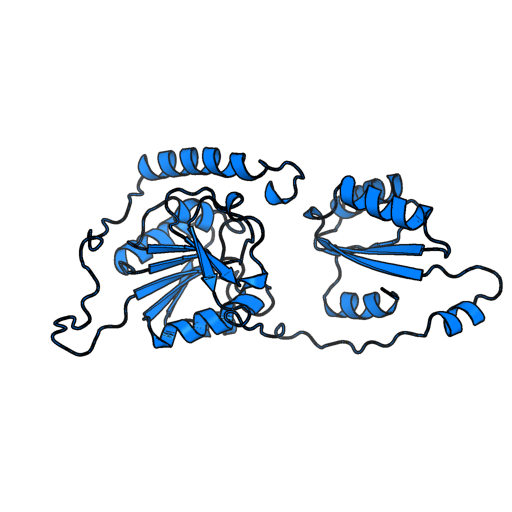8 39.304 1.00 73.56 223 GLN A O 1
ATOM 1733 N N . TRP A 1 224 ? -17.265 3.191 41.128 1.00 64.69 224 TRP A N 1
ATOM 1734 C CA . TRP A 1 224 ? -18.588 2.989 41.765 1.00 64.69 224 TRP A CA 1
ATOM 1735 C C . TRP A 1 224 ? -19.709 4.025 41.495 1.00 64.69 224 TRP A C 1
ATOM 1737 O O . TRP A 1 224 ? -20.884 3.686 41.602 1.00 64.69 224 TRP A O 1
ATOM 1747 N N . ARG A 1 225 ? -19.391 5.287 41.181 1.00 70.19 225 ARG A N 1
ATOM 1748 C CA . ARG A 1 225 ? -20.359 6.377 40.983 1.00 70.19 225 ARG A CA 1
ATOM 1749 C C . ARG A 1 225 ? -20.714 6.698 39.526 1.00 70.19 225 ARG A C 1
ATOM 1751 O O . ARG A 1 225 ? -21.740 7.338 39.327 1.00 70.19 225 ARG A O 1
ATOM 1758 N N . GLU A 1 226 ? -19.942 6.255 38.530 1.00 69.62 226 GLU A N 1
ATOM 1759 C CA . GLU A 1 226 ? -20.219 6.541 37.111 1.00 69.62 226 GLU A CA 1
ATOM 1760 C C . GLU A 1 226 ? -20.126 5.276 36.235 1.00 69.62 226 GLU A C 1
ATOM 1762 O O . GLU A 1 226 ? -19.251 4.429 36.452 1.00 69.62 226 GLU A O 1
ATOM 1767 N N . PRO A 1 227 ? -21.026 5.099 35.246 1.00 72.38 227 PRO A N 1
ATOM 1768 C CA . PRO A 1 227 ? -20.905 4.014 34.281 1.00 72.38 227 PRO A CA 1
ATOM 1769 C C . PRO A 1 227 ? -19.657 4.238 33.421 1.00 72.38 227 PRO A C 1
ATOM 1771 O O . PRO A 1 227 ? -19.561 5.204 32.664 1.00 72.38 227 PRO A O 1
ATOM 1774 N N . LEU A 1 228 ? -18.696 3.327 33.537 1.00 85.00 228 LEU A N 1
ATOM 1775 C CA . LEU A 1 228 ? -17.469 3.341 32.760 1.00 85.00 228 LEU A CA 1
ATOM 1776 C C . LEU A 1 228 ? -17.808 2.946 31.318 1.00 85.00 228 LEU A C 1
ATOM 1778 O O . LEU A 1 228 ? -18.403 1.887 31.105 1.00 85.00 228 LEU A O 1
ATOM 1782 N N . PRO A 1 229 ? -17.453 3.755 30.305 1.00 90.38 229 PRO A N 1
ATOM 1783 C CA . PRO A 1 229 ? -17.733 3.383 28.932 1.00 90.38 229 PRO A CA 1
ATOM 1784 C C . PRO A 1 229 ? -16.867 2.198 28.499 1.00 90.38 229 PRO A C 1
ATOM 1786 O O . PRO A 1 229 ? -15.690 2.100 28.863 1.00 90.38 229 PRO A O 1
ATOM 1789 N N . VAL A 1 230 ? -17.438 1.334 27.661 1.00 91.81 230 VAL A N 1
ATOM 1790 C CA . VAL A 1 230 ? -16.677 0.365 26.870 1.00 91.81 230 VAL A CA 1
ATOM 1791 C C . VAL A 1 230 ? -15.839 1.150 25.867 1.00 91.81 230 VAL A C 1
ATOM 1793 O O . VAL A 1 230 ? -16.374 1.906 25.050 1.00 91.81 230 VAL A O 1
ATOM 1796 N N . ARG A 1 231 ? -14.517 1.009 25.949 1.00 93.81 231 ARG A N 1
ATOM 1797 C CA . ARG A 1 231 ? -13.573 1.727 25.090 1.00 93.81 231 ARG A CA 1
ATOM 1798 C C . ARG A 1 231 ? -13.307 0.908 23.834 1.00 93.81 231 ARG A C 1
ATOM 1800 O O . ARG A 1 231 ? -12.864 -0.235 23.932 1.00 93.81 231 ARG A O 1
ATOM 1807 N N . VAL A 1 232 ? -13.578 1.496 22.672 1.00 96.62 232 VAL A N 1
ATOM 1808 C CA . VAL A 1 232 ? -13.436 0.853 21.358 1.00 96.62 232 VAL A CA 1
ATOM 1809 C C . VAL A 1 232 ? -12.346 1.570 20.570 1.00 96.62 232 VAL A C 1
ATOM 1811 O O . VAL A 1 232 ? -12.486 2.749 20.238 1.00 96.62 232 VAL A O 1
ATOM 1814 N N . ALA A 1 233 ? -11.256 0.877 20.270 1.00 97.50 233 ALA A N 1
ATOM 1815 C CA . ALA A 1 233 ? -10.134 1.407 19.521 1.00 97.50 233 ALA A CA 1
ATOM 1816 C C . ALA A 1 233 ? -10.482 1.547 18.033 1.00 97.50 233 ALA A C 1
ATOM 1818 O O . ALA A 1 233 ? -10.847 0.590 17.353 1.00 97.50 233 ALA A O 1
ATOM 1819 N N . VAL A 1 234 ? -10.276 2.744 17.488 1.00 98.19 234 VAL A N 1
ATOM 1820 C CA . VAL A 1 234 ? -10.350 3.006 16.049 1.00 98.19 234 VAL A CA 1
ATOM 1821 C C . VAL A 1 234 ? -8.935 3.216 15.525 1.00 98.19 234 VAL A C 1
ATOM 1823 O O . VAL A 1 234 ? -8.313 4.253 15.751 1.00 98.19 234 VAL A O 1
ATOM 1826 N N . CYS A 1 235 ? -8.413 2.209 14.828 1.00 97.50 235 CYS A N 1
ATOM 1827 C CA . CYS A 1 235 ? -7.041 2.185 14.327 1.00 97.50 235 CYS A CA 1
ATOM 1828 C C . CYS A 1 235 ? -7.019 2.514 12.833 1.00 97.50 235 CYS A C 1
ATOM 1830 O O . CYS A 1 235 ? -7.294 1.658 11.989 1.00 97.50 235 CYS A O 1
ATOM 1832 N N . ALA A 1 236 ? -6.708 3.762 12.489 1.00 95.88 236 ALA A N 1
ATOM 1833 C CA . ALA A 1 236 ? -6.845 4.248 11.121 1.00 95.88 236 ALA A CA 1
ATOM 1834 C C . ALA A 1 236 ? -5.770 5.277 10.764 1.00 95.88 236 ALA A C 1
ATOM 1836 O O . ALA A 1 236 ? -5.259 5.993 11.616 1.00 95.88 236 ALA A O 1
ATOM 1837 N N . SER A 1 237 ? -5.437 5.385 9.479 1.00 95.06 237 SER A N 1
ATOM 1838 C CA . SER A 1 237 ? -4.769 6.574 8.947 1.00 95.06 237 SER A CA 1
ATOM 1839 C C . SER A 1 237 ? -5.802 7.662 8.662 1.00 95.06 237 SER A C 1
ATOM 1841 O O . SER A 1 237 ? -6.970 7.353 8.417 1.00 95.06 237 SER A O 1
ATOM 1843 N N . VAL A 1 238 ? -5.381 8.930 8.655 1.00 95.94 238 VAL A N 1
ATOM 1844 C CA . VAL A 1 238 ? -6.301 10.072 8.469 1.00 95.94 238 VAL A CA 1
ATOM 1845 C C . VAL A 1 238 ? -7.194 9.948 7.229 1.00 95.94 238 VAL A C 1
ATOM 1847 O O . VAL A 1 238 ? -8.372 10.277 7.290 1.00 95.94 238 VAL A O 1
ATOM 1850 N N . MET A 1 239 ? -6.681 9.382 6.132 1.00 94.62 239 MET A N 1
ATOM 1851 C CA . MET A 1 239 ? -7.414 9.238 4.868 1.00 94.62 239 MET A CA 1
ATOM 1852 C C . MET A 1 239 ? -8.588 8.252 4.936 1.00 94.62 239 MET A C 1
ATOM 1854 O O . MET A 1 239 ? -9.415 8.245 4.032 1.00 94.62 239 MET A O 1
ATOM 1858 N N . LYS A 1 240 ? -8.650 7.395 5.963 1.00 95.88 240 LYS A N 1
ATOM 1859 C CA . LYS A 1 240 ? -9.738 6.421 6.141 1.00 95.88 240 LYS A CA 1
ATOM 1860 C C . LYS A 1 240 ? -10.949 7.008 6.866 1.00 95.88 240 LYS A C 1
ATOM 1862 O O . LYS A 1 240 ? -11.996 6.370 6.881 1.00 95.88 240 LYS A O 1
ATOM 1867 N N . ILE A 1 241 ? -10.813 8.185 7.477 1.00 96.31 241 ILE A N 1
ATOM 1868 C CA . ILE A 1 241 ? -11.912 8.837 8.187 1.00 96.31 241 ILE A CA 1
ATOM 1869 C C . ILE A 1 241 ? -12.781 9.577 7.175 1.00 96.31 241 ILE A C 1
ATOM 1871 O O . ILE A 1 241 ? -12.297 10.429 6.434 1.00 96.31 241 ILE A O 1
ATOM 1875 N N . ASN A 1 242 ? -14.066 9.235 7.146 1.00 96.25 242 ASN A N 1
ATOM 1876 C CA . ASN A 1 242 ? -15.051 9.825 6.247 1.00 96.25 242 ASN A CA 1
ATOM 1877 C C . ASN A 1 242 ? -16.419 9.969 6.951 1.00 96.25 242 ASN A C 1
ATOM 1879 O O . ASN A 1 242 ? -16.633 9.346 7.999 1.00 96.25 242 ASN A O 1
ATOM 1883 N N . PRO A 1 243 ? -17.350 10.772 6.400 1.00 95.94 243 PRO A N 1
ATOM 1884 C CA . PRO A 1 243 ? -18.650 11.021 7.023 1.00 95.94 243 PRO A CA 1
ATOM 1885 C C . PRO A 1 243 ? -19.487 9.760 7.263 1.00 95.94 243 PRO A C 1
ATOM 1887 O O . PRO A 1 243 ? -20.089 9.635 8.325 1.00 95.94 243 PRO A O 1
ATOM 1890 N N . ASN A 1 244 ? -19.494 8.806 6.327 1.00 96.88 244 ASN A N 1
ATOM 1891 C CA . ASN A 1 244 ? -20.273 7.571 6.455 1.00 96.88 244 ASN A CA 1
ATOM 1892 C C . ASN A 1 244 ? -19.761 6.692 7.601 1.00 96.88 244 ASN A C 1
ATOM 1894 O O . ASN A 1 244 ? -20.547 6.144 8.376 1.00 96.88 244 ASN A O 1
ATOM 1898 N N . PHE A 1 245 ? -18.440 6.603 7.757 1.00 97.75 245 PHE A N 1
ATOM 1899 C CA . PHE A 1 245 ? -17.820 5.902 8.873 1.00 97.75 245 PHE A CA 1
ATOM 1900 C C . PHE A 1 245 ? -18.170 6.564 10.212 1.00 97.75 245 PHE A C 1
ATOM 1902 O O . PHE A 1 245 ? -18.635 5.881 11.121 1.00 97.75 245 PHE A O 1
ATOM 1909 N N . LEU A 1 246 ? -18.031 7.890 10.328 1.00 98.19 246 LEU A N 1
ATOM 1910 C CA . LEU A 1 246 ? -18.370 8.608 11.564 1.00 98.19 246 LEU A CA 1
ATOM 1911 C C . LEU A 1 246 ? -19.862 8.515 11.906 1.00 98.19 246 LEU A C 1
ATOM 1913 O O . LEU A 1 246 ? -20.203 8.282 13.062 1.00 98.19 246 LEU A O 1
ATOM 1917 N N . ALA A 1 247 ? -20.745 8.621 10.910 1.00 98.25 247 ALA A N 1
ATOM 1918 C CA . ALA A 1 247 ? -22.182 8.434 11.093 1.00 98.25 247 ALA A CA 1
ATOM 1919 C C . ALA A 1 247 ? -22.518 7.010 11.564 1.00 98.25 247 ALA A C 1
ATOM 1921 O O . ALA A 1 247 ? -23.376 6.829 12.425 1.00 98.25 247 ALA A O 1
ATOM 1922 N N . THR A 1 248 ? -21.802 6.002 11.056 1.00 98.31 248 THR A N 1
ATOM 1923 C CA . THR A 1 248 ? -21.947 4.612 11.513 1.00 98.31 248 THR A CA 1
ATOM 1924 C C . THR A 1 248 ? -21.552 4.469 12.982 1.00 98.31 248 THR A C 1
ATOM 1926 O O . THR A 1 248 ? -22.280 3.850 13.753 1.00 98.31 248 THR A O 1
ATOM 1929 N N . LEU A 1 249 ? -20.433 5.070 13.398 1.00 98.44 249 LEU A N 1
ATOM 1930 C CA . LEU A 1 249 ? -20.010 5.062 14.801 1.00 98.44 249 LEU A CA 1
ATOM 1931 C C . LEU A 1 249 ? -21.009 5.800 15.706 1.00 98.44 249 LEU A C 1
ATOM 1933 O O . LEU A 1 249 ? -21.341 5.291 16.774 1.00 98.44 249 LEU A O 1
ATOM 1937 N N . ALA A 1 250 ? -21.539 6.944 15.267 1.00 98.44 250 ALA A N 1
ATOM 1938 C CA . ALA A 1 250 ? -22.557 7.684 16.014 1.00 98.44 250 ALA A CA 1
ATOM 1939 C C . ALA A 1 250 ? -23.846 6.867 16.170 1.00 98.44 250 ALA A C 1
ATOM 1941 O O . ALA A 1 250 ? -24.469 6.866 17.230 1.00 98.44 250 ALA A O 1
ATOM 1942 N N . GLU A 1 251 ? -24.221 6.104 15.142 1.00 98.44 251 GLU A N 1
ATOM 1943 C CA . GLU A 1 251 ? -25.371 5.210 15.221 1.00 98.44 251 GLU A CA 1
ATOM 1944 C C . GLU A 1 251 ? -25.131 4.029 16.172 1.00 98.44 251 GLU A C 1
ATOM 1946 O O . GLU A 1 251 ? -26.046 3.628 16.897 1.00 98.44 251 GLU A O 1
ATOM 1951 N N . ILE A 1 252 ? -23.905 3.498 16.221 1.00 98.00 252 ILE A N 1
ATOM 1952 C CA . ILE A 1 252 ? -23.509 2.493 17.216 1.00 98.00 252 ILE A CA 1
ATOM 1953 C C . ILE A 1 252 ? -23.617 3.078 18.627 1.00 98.00 252 ILE A C 1
ATOM 1955 O O . ILE A 1 252 ? -24.229 2.444 19.486 1.00 98.00 252 ILE A O 1
ATOM 1959 N N . GLU A 1 253 ? -23.082 4.277 18.874 1.00 96.62 253 GLU A N 1
ATOM 1960 C CA . GLU A 1 253 ? -23.181 4.960 20.172 1.00 96.62 253 GLU A CA 1
ATOM 1961 C C . GLU A 1 253 ? -24.648 5.148 20.581 1.00 96.62 253 GLU A C 1
ATOM 1963 O O . GLU A 1 253 ? -25.047 4.736 21.669 1.00 96.62 253 GLU A O 1
ATOM 1968 N N . ARG A 1 254 ? -25.486 5.658 19.670 1.00 97.06 254 ARG A N 1
ATOM 1969 C CA . ARG A 1 254 ? -26.910 5.919 19.918 1.00 97.06 254 ARG A CA 1
ATOM 1970 C C . ARG A 1 254 ? -27.719 4.655 20.225 1.00 97.06 254 ARG A C 1
ATOM 1972 O O . ARG A 1 254 ? -28.670 4.709 21.004 1.00 97.06 254 ARG A O 1
ATOM 1979 N N . ARG A 1 255 ? -27.408 3.528 19.575 1.00 97.81 255 ARG A N 1
ATOM 1980 C CA . ARG A 1 255 ? -28.138 2.257 19.753 1.00 97.81 255 ARG A CA 1
ATOM 1981 C C . ARG A 1 255 ? -27.584 1.383 20.877 1.00 97.81 255 ARG A C 1
ATOM 1983 O O . ARG A 1 255 ? -28.229 0.397 21.243 1.00 97.81 255 ARG A O 1
ATOM 1990 N N . SER A 1 256 ? -26.402 1.696 21.399 1.00 95.62 256 SER A N 1
ATOM 1991 C CA . SER A 1 256 ? -25.760 0.886 22.430 1.00 95.62 256 SER A CA 1
ATOM 1992 C C . SER A 1 256 ? -26.516 0.974 23.755 1.00 95.62 256 SER A C 1
ATOM 1994 O O . SER A 1 256 ? -26.917 2.041 24.204 1.00 95.62 256 SER A O 1
ATOM 1996 N N . ARG A 1 257 ? -26.702 -0.179 24.409 1.00 92.75 257 ARG A N 1
ATOM 1997 C CA . ARG A 1 257 ? -27.321 -0.267 25.749 1.00 92.75 257 ARG A CA 1
ATOM 1998 C C . ARG A 1 257 ? -26.334 0.013 26.886 1.00 92.75 257 ARG A C 1
ATOM 2000 O O . ARG A 1 257 ? -26.734 0.081 28.042 1.00 92.75 257 ARG A O 1
ATOM 2007 N N . VAL A 1 258 ? -25.053 0.122 26.554 1.00 89.19 258 VAL A N 1
ATOM 2008 C CA . VAL A 1 258 ? -23.955 0.471 27.456 1.00 89.19 258 VAL A CA 1
ATOM 2009 C C . VAL A 1 258 ? -23.291 1.734 26.929 1.00 89.19 258 VAL A C 1
ATOM 2011 O O . VAL A 1 258 ? -23.306 1.971 25.721 1.00 89.19 258 VAL A O 1
ATOM 2014 N N . ALA A 1 259 ? -22.701 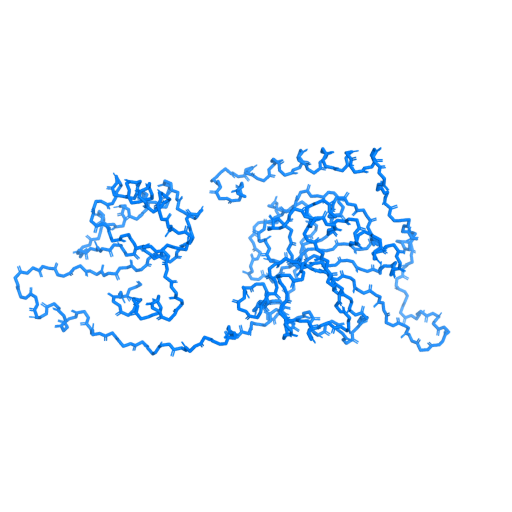2.532 27.816 1.00 91.50 259 ALA A N 1
ATOM 2015 C CA . ALA A 1 259 ? -21.902 3.672 27.389 1.00 91.50 259 ALA A CA 1
ATOM 2016 C C . ALA A 1 259 ? -20.712 3.176 26.550 1.00 91.50 259 ALA A C 1
ATOM 2018 O O . ALA A 1 259 ? -20.023 2.232 26.942 1.00 91.50 259 ALA A O 1
ATOM 2019 N N . VAL A 1 260 ? -20.471 3.807 25.403 1.00 94.31 260 VAL A N 1
ATOM 2020 C CA . VAL A 1 260 ? -19.359 3.492 24.497 1.00 94.31 260 VAL A CA 1
ATOM 2021 C C . VAL A 1 260 ? -18.511 4.743 24.327 1.00 94.31 260 VAL A C 1
ATOM 2023 O O . VAL A 1 260 ? -19.037 5.847 24.234 1.00 94.31 260 VAL A O 1
ATOM 2026 N N . ARG A 1 261 ? -17.188 4.580 24.280 1.00 96.31 261 ARG A N 1
ATOM 2027 C CA . ARG A 1 261 ? -16.259 5.647 23.899 1.00 96.31 261 ARG A CA 1
ATOM 2028 C C . ARG A 1 261 ? -15.341 5.143 22.798 1.00 96.31 261 ARG A C 1
ATOM 2030 O O . ARG A 1 261 ? -14.577 4.204 23.011 1.00 96.31 261 ARG A O 1
ATOM 2037 N N . PHE A 1 262 ? -15.377 5.804 21.646 1.00 98.44 262 PHE A N 1
ATOM 2038 C CA . PHE A 1 262 ? -14.430 5.544 20.567 1.00 98.44 262 PHE A CA 1
ATOM 2039 C C . PHE A 1 262 ? -13.095 6.240 20.843 1.00 98.44 262 PHE A C 1
ATOM 2041 O O . PHE A 1 262 ? -13.052 7.442 21.116 1.00 98.44 262 PHE A O 1
ATOM 2048 N N . CYS A 1 263 ? -12.012 5.472 20.765 1.00 98.12 263 CYS A N 1
ATOM 2049 C CA . CYS A 1 263 ? -10.639 5.907 20.983 1.00 98.12 263 CYS A CA 1
ATOM 2050 C C . CYS A 1 263 ? -9.872 5.813 19.663 1.00 98.12 263 CYS A C 1
ATOM 2052 O O . CYS A 1 263 ? -9.390 4.752 19.273 1.00 98.12 263 CYS A O 1
ATOM 2054 N N . PHE A 1 264 ? -9.783 6.929 18.950 1.00 98.38 264 PHE A N 1
ATOM 2055 C CA . PHE A 1 264 ? -9.104 7.033 17.667 1.00 98.38 264 PHE A CA 1
ATOM 2056 C C . PHE A 1 264 ? -7.594 7.117 17.871 1.00 98.38 264 PHE A C 1
ATOM 2058 O O . PHE A 1 264 ? -7.102 8.029 18.534 1.00 98.38 264 PHE A O 1
ATOM 2065 N N . TYR A 1 265 ? -6.860 6.190 17.263 1.00 97.88 265 TYR A N 1
ATOM 2066 C CA . TYR A 1 265 ? -5.401 6.165 17.213 1.00 97.88 265 TYR A CA 1
ATOM 2067 C C . TYR A 1 265 ? -4.955 6.394 15.771 1.00 97.88 265 TYR A C 1
ATOM 2069 O O . TYR A 1 265 ? -4.974 5.478 14.941 1.00 97.88 265 TYR A O 1
ATOM 2077 N N . MET A 1 266 ? -4.607 7.646 15.464 1.00 96.94 266 MET A N 1
ATOM 2078 C CA . MET A 1 266 ? -4.596 8.136 14.089 1.00 96.94 266 MET A CA 1
ATOM 2079 C C . MET A 1 266 ? -3.193 8.188 13.478 1.00 96.94 266 MET A C 1
ATOM 2081 O O . MET A 1 266 ? -2.360 9.030 13.813 1.00 96.94 266 MET A O 1
ATOM 2085 N N . GLY A 1 267 ? -2.937 7.314 12.506 1.00 94.94 267 GLY A N 1
ATOM 2086 C CA . GLY A 1 267 ? -1.737 7.359 11.675 1.00 94.94 267 GLY A CA 1
ATOM 2087 C C . GLY A 1 267 ? -1.669 8.652 10.856 1.00 94.94 267 GLY A C 1
ATOM 2088 O O . GLY A 1 267 ? -2.665 9.034 10.242 1.00 94.94 267 GLY A O 1
ATOM 2089 N N . PHE A 1 268 ? -0.493 9.291 10.824 1.00 93.00 268 PHE A N 1
ATOM 2090 C CA . PHE A 1 268 ? -0.218 10.575 10.153 1.00 93.00 268 PHE A CA 1
ATOM 2091 C C . PHE A 1 268 ? -0.927 11.814 10.736 1.00 93.00 268 PHE A C 1
ATOM 2093 O O . PHE A 1 268 ? -0.797 12.903 10.183 1.00 93.00 268 PHE A O 1
ATOM 2100 N N . ALA A 1 269 ? -1.646 11.695 11.857 1.00 95.12 269 ALA A N 1
ATOM 2101 C CA . ALA A 1 269 ? -2.264 12.849 12.509 1.00 95.12 269 ALA A CA 1
ATOM 2102 C C . ALA A 1 269 ? -1.246 13.596 13.388 1.00 95.12 269 ALA A C 1
ATOM 2104 O O . ALA A 1 269 ? -0.925 13.154 14.492 1.00 95.12 269 ALA A O 1
ATOM 2105 N N . GLN A 1 270 ? -0.734 14.726 12.898 1.00 95.38 270 GLN A N 1
ATOM 2106 C CA . GLN A 1 270 ? 0.214 15.600 13.602 1.00 95.38 270 GLN A CA 1
ATOM 2107 C C . GLN A 1 270 ? -0.081 17.074 13.291 1.00 95.38 270 GLN A C 1
ATOM 2109 O O . GLN A 1 270 ? -0.594 17.387 12.215 1.00 95.38 270 GLN A O 1
ATOM 2114 N N . GLY A 1 271 ? 0.251 17.975 14.223 1.00 95.94 271 GLY A N 1
ATOM 2115 C CA . GLY A 1 271 ? 0.077 19.423 14.056 1.00 95.94 271 GLY A CA 1
ATOM 2116 C C . GLY A 1 271 ? -1.347 19.810 13.639 1.00 95.94 271 GLY A C 1
ATOM 2117 O O . GLY A 1 271 ? -2.318 19.235 14.124 1.00 95.94 271 GLY A O 1
ATOM 2118 N N . LEU A 1 272 ? -1.463 20.725 12.672 1.00 96.69 272 LEU A N 1
ATOM 2119 C CA . LEU A 1 272 ? -2.753 21.219 12.169 1.00 96.69 272 LEU A CA 1
ATOM 2120 C C . LEU A 1 272 ? -3.677 20.110 11.639 1.00 96.69 272 LEU A C 1
ATOM 2122 O O . LEU A 1 272 ? -4.896 20.214 11.764 1.00 96.69 272 LEU A O 1
ATOM 2126 N N . THR A 1 273 ? -3.121 19.027 11.084 1.00 95.88 273 THR A N 1
ATOM 2127 C CA . THR A 1 273 ? -3.916 17.876 10.625 1.00 95.88 273 THR A CA 1
ATOM 2128 C C . THR A 1 273 ? -4.647 17.211 11.790 1.00 95.88 273 THR A C 1
ATOM 2130 O O . THR A 1 273 ? -5.793 16.794 11.635 1.00 95.88 273 THR A O 1
ATOM 2133 N N . LEU A 1 274 ? -4.010 17.118 12.962 1.00 97.12 274 LEU A N 1
ATOM 2134 C CA . LEU A 1 274 ? -4.637 16.563 14.160 1.00 97.12 274 LEU A CA 1
ATOM 2135 C C . LEU A 1 274 ? -5.749 17.474 14.684 1.00 97.12 274 LEU A C 1
ATOM 2137 O O . LEU A 1 274 ? -6.811 16.972 15.045 1.00 97.12 274 LEU A O 1
ATOM 2141 N N . ASP A 1 275 ? -5.521 18.786 14.711 1.00 97.06 275 ASP A N 1
ATOM 2142 C CA . ASP A 1 275 ? -6.506 19.749 15.216 1.00 97.06 275 ASP A CA 1
ATOM 2143 C C . ASP A 1 275 ? -7.761 19.771 14.340 1.00 97.06 275 ASP A C 1
ATOM 2145 O O . ASP A 1 275 ? -8.883 19.683 14.842 1.00 97.06 275 ASP A O 1
ATOM 2149 N N . TYR A 1 276 ? -7.580 19.780 13.017 1.00 96.00 276 TYR A N 1
ATOM 2150 C CA . TYR A 1 276 ? -8.690 19.652 12.076 1.00 96.00 276 TYR A CA 1
ATOM 2151 C C . TYR A 1 276 ? -9.443 18.328 12.261 1.00 96.00 276 TYR A C 1
ATOM 2153 O O . TYR A 1 276 ? -10.672 18.316 12.336 1.00 96.00 276 TYR A O 1
ATOM 2161 N N . LEU A 1 277 ? -8.713 17.213 12.369 1.00 96.75 277 LEU A N 1
ATOM 2162 C CA . LEU A 1 277 ? -9.311 15.892 12.535 1.00 96.75 277 LEU A CA 1
ATOM 2163 C C . LEU A 1 277 ? -10.108 15.778 13.841 1.00 96.75 277 LEU A C 1
ATOM 2165 O O . LEU A 1 277 ? -11.192 15.201 13.839 1.00 96.75 277 LEU A O 1
ATOM 2169 N N . ARG A 1 278 ? -9.602 16.352 14.938 1.00 97.81 278 ARG A N 1
ATOM 2170 C CA . ARG A 1 278 ? -10.316 16.447 16.219 1.00 97.81 278 ARG A CA 1
ATOM 2171 C C . ARG A 1 278 ? -11.634 17.177 16.058 1.00 97.81 278 ARG A C 1
ATOM 2173 O O . ARG A 1 278 ? -12.667 16.606 16.379 1.00 97.81 278 ARG A O 1
ATOM 2180 N N . ASN A 1 279 ? -11.600 18.376 15.481 1.00 97.50 279 ASN A N 1
ATOM 2181 C CA . ASN A 1 279 ? -12.806 19.169 15.258 1.00 97.50 279 ASN A CA 1
ATOM 2182 C C . ASN A 1 279 ? -13.831 18.407 14.405 1.00 97.50 279 ASN A C 1
ATOM 2184 O O . ASN A 1 279 ? -15.009 18.368 14.748 1.00 97.50 279 ASN A O 1
ATOM 2188 N N . ALA A 1 280 ? -13.383 17.756 13.327 1.00 97.12 280 ALA A N 1
ATOM 2189 C CA . ALA A 1 280 ? -14.253 16.987 12.441 1.00 97.12 280 ALA A CA 1
ATOM 2190 C C . ALA A 1 280 ? -14.878 15.761 13.131 1.00 97.12 280 ALA A C 1
ATOM 2192 O O . ALA A 1 280 ? -16.069 15.505 12.964 1.00 97.12 280 ALA A O 1
ATOM 2193 N N . ILE A 1 281 ? -14.099 15.013 13.920 1.00 98.38 281 ILE A N 1
ATOM 2194 C CA . ILE A 1 281 ? -14.605 13.852 14.663 1.00 98.38 281 ILE A CA 1
ATOM 2195 C C . ILE A 1 281 ? -15.544 14.307 15.780 1.00 98.38 281 ILE A C 1
ATOM 2197 O O . ILE A 1 281 ? -16.640 13.770 15.891 1.00 98.38 281 ILE A O 1
ATOM 2201 N N . HIS A 1 282 ? -15.160 15.305 16.578 1.00 98.50 282 HIS A N 1
ATOM 2202 C CA . HIS A 1 282 ? -15.958 15.796 17.707 1.00 98.50 282 HIS A CA 1
ATOM 2203 C C . HIS A 1 282 ? -17.271 16.448 17.285 1.00 98.50 282 HIS A C 1
ATOM 2205 O O . HIS A 1 282 ? -18.231 16.396 18.047 1.00 98.50 282 HIS A O 1
ATOM 2211 N N . ALA A 1 283 ? -17.353 16.988 16.067 1.00 98.06 283 ALA A N 1
ATOM 2212 C CA . ALA A 1 283 ? -18.612 17.473 15.507 1.00 98.06 283 ALA A CA 1
ATOM 2213 C C . ALA A 1 283 ? -19.673 16.365 15.349 1.00 98.06 283 ALA A C 1
ATOM 2215 O O . ALA A 1 283 ? -20.864 16.663 15.360 1.00 98.06 283 ALA A O 1
ATOM 2216 N N . VAL A 1 284 ? -19.257 15.099 15.210 1.00 98.25 284 VAL A N 1
ATOM 2217 C CA . VAL A 1 284 ? -20.154 13.937 15.058 1.00 98.25 284 VAL A CA 1
ATOM 2218 C C . VAL A 1 284 ? -20.176 13.062 16.317 1.00 98.25 284 VAL A C 1
ATOM 2220 O O . VAL A 1 284 ? -21.214 12.512 16.669 1.00 98.25 284 VAL A O 1
ATOM 2223 N N . LEU A 1 285 ? -19.038 12.951 17.006 1.00 98.06 285 LEU A N 1
ATOM 2224 C CA . LEU A 1 285 ? -18.801 12.117 18.186 1.00 98.06 285 LEU A CA 1
ATOM 2225 C C . LEU A 1 285 ? -18.156 12.958 19.306 1.00 98.06 285 LEU A C 1
ATOM 2227 O O . LEU A 1 285 ? -16.946 12.847 19.538 1.00 98.06 285 LEU A O 1
ATOM 2231 N N . PRO A 1 286 ? -18.916 13.804 20.027 1.00 96.69 286 PRO A N 1
ATOM 2232 C CA . PRO A 1 286 ? -18.354 14.721 21.025 1.00 96.69 286 PRO A CA 1
ATOM 2233 C C . PRO A 1 286 ? -17.592 14.018 22.160 1.00 96.69 286 PRO A C 1
ATOM 2235 O O . PRO A 1 286 ? -16.655 14.575 22.726 1.00 96.69 286 PRO A O 1
ATOM 2238 N N . GLY A 1 287 ? -17.977 12.778 22.489 1.00 95.19 287 GLY A N 1
ATOM 2239 C CA . GLY A 1 287 ? -17.359 11.973 23.545 1.00 95.19 287 GLY A CA 1
ATOM 2240 C C . GLY A 1 287 ? -16.091 11.212 23.136 1.00 95.19 287 GLY A C 1
ATOM 2241 O O . GLY A 1 287 ? -15.499 10.544 23.995 1.00 95.19 287 GLY A O 1
ATOM 2242 N N . ALA A 1 288 ? -15.684 11.278 21.862 1.00 97.88 288 ALA A N 1
ATOM 2243 C CA . ALA A 1 288 ? -14.560 10.515 21.327 1.00 97.88 288 ALA A CA 1
ATOM 2244 C C . ALA A 1 288 ? -13.196 11.010 21.834 1.00 97.88 288 ALA A C 1
ATOM 2246 O O . ALA A 1 288 ? -12.925 12.206 21.951 1.00 97.88 288 ALA A O 1
ATOM 2247 N N . GLU A 1 289 ? -12.290 10.066 22.068 1.00 97.81 289 GLU A N 1
ATOM 2248 C CA . GLU A 1 289 ? -10.878 10.341 22.315 1.00 97.81 289 GLU A CA 1
ATOM 2249 C C . GLU A 1 289 ? -10.133 10.310 20.977 1.00 97.81 289 GLU A C 1
ATOM 2251 O O . GLU A 1 289 ? -10.201 9.314 20.261 1.00 97.81 289 GLU A O 1
ATOM 2256 N N . VAL A 1 290 ? -9.425 11.387 20.622 1.00 98.00 290 VAL A N 1
ATOM 2257 C CA . VAL A 1 290 ? -8.709 11.489 19.340 1.00 98.00 290 VAL A CA 1
ATOM 2258 C C . VAL A 1 290 ? -7.223 11.728 19.584 1.00 98.00 290 VAL A C 1
ATOM 2260 O O . VAL A 1 290 ? -6.782 12.836 19.925 1.00 98.00 290 VAL A O 1
ATOM 2263 N N . ASN A 1 291 ? -6.455 10.657 19.408 1.00 97.62 291 ASN A N 1
ATOM 2264 C CA . ASN A 1 291 ? -5.024 10.608 19.654 1.00 97.62 291 ASN A CA 1
ATOM 2265 C C . ASN A 1 291 ? -4.212 10.923 18.393 1.00 97.62 291 ASN A C 1
ATOM 2267 O O . ASN A 1 291 ? -4.573 10.535 17.280 1.00 97.62 291 ASN A O 1
ATOM 2271 N N . ALA A 1 292 ? -3.082 11.603 18.600 1.00 96.94 292 ALA A N 1
ATOM 2272 C CA . ALA A 1 292 ? -2.088 11.875 17.568 1.00 96.94 292 ALA A CA 1
ATOM 2273 C C . ALA A 1 292 ? -1.417 10.589 17.061 1.00 96.94 292 ALA A C 1
ATOM 2275 O O . ALA A 1 292 ? -1.554 9.515 17.652 1.00 96.94 292 ALA A O 1
ATOM 2276 N N . HIS A 1 293 ? -0.618 10.725 16.004 1.00 96.81 293 HIS A N 1
ATOM 2277 C CA . HIS A 1 293 ? 0.300 9.674 15.587 1.00 96.81 293 HIS A CA 1
ATOM 2278 C C . HIS A 1 293 ? 1.232 9.271 16.741 1.00 96.81 293 HIS A C 1
ATOM 2280 O O . HIS A 1 293 ? 1.825 10.126 17.399 1.00 96.81 293 HIS A O 1
ATOM 2286 N N . MET A 1 294 ? 1.377 7.964 16.956 1.00 96.00 294 MET A N 1
ATOM 2287 C CA . MET A 1 294 ? 2.183 7.385 18.029 1.00 96.00 294 MET A CA 1
ATOM 2288 C C . MET A 1 294 ? 3.276 6.472 17.460 1.00 96.00 294 MET A C 1
ATOM 2290 O O . MET A 1 294 ? 3.003 5.721 16.518 1.00 96.00 294 MET A O 1
ATOM 2294 N N . PRO A 1 295 ? 4.475 6.448 18.070 1.00 93.50 295 PRO A N 1
ATOM 2295 C CA . PRO A 1 295 ? 5.447 5.385 17.838 1.00 93.50 295 PRO A CA 1
ATOM 2296 C C . PRO A 1 295 ? 4.848 4.006 18.144 1.00 93.50 295 PRO A C 1
ATOM 2298 O O . PRO A 1 295 ? 4.056 3.859 19.078 1.00 93.50 295 PRO A O 1
ATOM 2301 N N . VAL A 1 296 ? 5.253 2.978 17.392 1.00 91.62 296 VAL A N 1
ATOM 2302 C CA . VAL A 1 296 ? 4.602 1.653 17.403 1.00 91.62 296 VAL A CA 1
ATOM 2303 C C . VAL A 1 296 ? 4.558 0.987 18.786 1.00 91.62 296 VAL A C 1
ATOM 2305 O O . VAL A 1 296 ? 3.573 0.328 19.114 1.00 91.62 296 VAL A O 1
ATOM 2308 N N . GLN A 1 297 ? 5.574 1.170 19.636 1.00 91.38 297 GLN A N 1
ATOM 2309 C CA . GLN A 1 297 ? 5.585 0.610 20.994 1.00 91.38 297 GLN A CA 1
ATOM 2310 C C . GLN A 1 297 ? 4.583 1.322 21.913 1.00 91.38 297 GLN A C 1
ATOM 2312 O O . GLN A 1 297 ? 3.835 0.663 22.631 1.00 91.38 297 GLN A O 1
ATOM 2317 N N . ALA A 1 298 ? 4.530 2.657 21.864 1.00 93.75 298 ALA A N 1
ATOM 2318 C CA . ALA A 1 298 ? 3.565 3.438 22.637 1.00 93.75 298 ALA A CA 1
ATOM 2319 C C . ALA A 1 298 ? 2.129 3.155 22.176 1.00 93.75 298 ALA A C 1
ATOM 2321 O O . ALA A 1 298 ? 1.238 2.978 23.003 1.00 93.75 298 ALA A O 1
ATOM 2322 N N . TYR A 1 299 ? 1.932 3.030 20.861 1.00 94.88 299 TYR A N 1
ATOM 2323 C CA . TYR A 1 299 ? 0.659 2.660 20.253 1.00 94.88 299 TYR A CA 1
ATOM 2324 C C . TYR A 1 299 ? 0.153 1.299 20.754 1.00 94.88 299 TYR A C 1
ATOM 2326 O O . TYR A 1 299 ? -0.971 1.216 21.240 1.00 94.88 299 TYR A O 1
ATOM 2334 N N . GLN A 1 300 ? 0.988 0.250 20.724 1.00 93.81 300 GLN A N 1
ATOM 2335 C CA . GLN A 1 300 ? 0.609 -1.072 21.243 1.00 93.81 300 GLN A CA 1
ATOM 2336 C C . GLN A 1 300 ? 0.196 -1.021 22.723 1.00 93.81 300 GLN A C 1
ATOM 2338 O O . GLN A 1 300 ? -0.819 -1.603 23.098 1.00 93.81 300 GLN A O 1
ATOM 2343 N N . SER A 1 301 ? 0.948 -0.298 23.558 1.00 93.00 301 SER A N 1
ATOM 2344 C CA . SER A 1 301 ? 0.605 -0.121 24.974 1.00 93.00 301 SER A CA 1
ATOM 2345 C C . SER A 1 301 ? -0.708 0.643 25.162 1.00 93.00 301 SER A C 1
ATOM 2347 O O . SER A 1 301 ? -1.506 0.283 26.023 1.00 93.00 301 SER A O 1
ATOM 2349 N N . ALA A 1 302 ? -0.970 1.666 24.345 1.00 93.75 302 ALA A N 1
ATOM 2350 C CA . ALA A 1 302 ? -2.201 2.446 24.420 1.00 93.75 302 ALA A CA 1
ATOM 2351 C C . ALA A 1 302 ? -3.448 1.610 24.079 1.00 93.75 302 ALA A C 1
ATOM 2353 O O . ALA A 1 302 ? -4.488 1.777 24.720 1.00 93.75 302 ALA A O 1
ATOM 2354 N N . LEU A 1 303 ? -3.337 0.652 23.149 1.00 94.06 303 LEU A N 1
ATOM 2355 C CA . LEU A 1 303 ? -4.429 -0.271 22.810 1.00 94.06 303 LEU A CA 1
ATOM 2356 C C . LEU A 1 303 ? -4.849 -1.180 23.975 1.00 94.06 303 LEU A C 1
ATOM 2358 O O . LEU A 1 303 ? -5.993 -1.634 24.010 1.00 94.06 303 LEU A O 1
ATOM 2362 N N . ASN A 1 304 ? -3.980 -1.408 24.966 1.00 92.00 304 ASN A N 1
ATOM 2363 C CA . ASN A 1 304 ? -4.359 -2.135 26.182 1.00 92.00 304 ASN A CA 1
ATOM 2364 C C . ASN A 1 304 ? -5.352 -1.349 27.063 1.00 92.00 304 ASN A C 1
ATOM 2366 O O . ASN A 1 304 ? -5.898 -1.913 28.008 1.00 92.00 304 ASN A O 1
ATOM 2370 N N . SER A 1 305 ? -5.625 -0.076 26.751 1.00 89.38 305 SER A N 1
ATOM 2371 C CA . SER A 1 305 ? -6.687 0.711 27.392 1.00 89.38 305 SER A CA 1
ATOM 2372 C C . SER A 1 305 ? -8.084 0.491 26.792 1.00 89.38 305 SER A C 1
ATOM 2374 O O . SER A 1 305 ? -9.039 1.067 27.311 1.00 89.38 305 SER A O 1
ATOM 2376 N N . CYS A 1 306 ? -8.207 -0.278 25.702 1.00 91.75 306 CYS A N 1
ATOM 2377 C CA . CYS A 1 306 ? -9.469 -0.528 25.000 1.00 91.75 306 CYS A CA 1
ATOM 2378 C C . CYS A 1 306 ? -9.903 -1.999 25.103 1.00 91.75 306 CYS A C 1
ATOM 2380 O O . CYS A 1 306 ? -9.067 -2.909 25.157 1.00 91.75 306 CYS A O 1
ATOM 2382 N N . GLU A 1 307 ? -11.219 -2.217 25.106 1.00 89.94 307 GLU A N 1
ATOM 2383 C CA . GLU A 1 307 ? -11.864 -3.534 25.171 1.00 89.94 307 GLU A CA 1
ATOM 2384 C C . GLU A 1 307 ? -11.998 -4.179 23.793 1.00 89.94 307 GLU A C 1
ATOM 2386 O O . GLU A 1 307 ? -11.756 -5.381 23.662 1.00 89.94 307 GLU A O 1
ATOM 2391 N N . LEU A 1 308 ? -12.393 -3.375 22.801 1.00 89.31 308 LEU A N 1
ATOM 2392 C CA . LEU A 1 308 ? -12.529 -3.758 21.395 1.00 89.31 308 LEU A CA 1
ATOM 2393 C C . LEU A 1 308 ? -11.554 -2.966 20.532 1.00 89.31 308 LEU A C 1
ATOM 2395 O O . LEU A 1 308 ? -11.342 -1.775 20.848 1.00 89.31 308 LEU A O 1
#

Sequence (308 aa):
HCSYADLTEKHRIKRSLNDLIRRSLLAGDFKDIAVGDNRGQTATDTPEVQGPPKKPVLLVVLEWFTSQHSVYRTHSRALAALRGHFIVHAVGLDTAVDAVSRQVFDVFHPVSTDTALPQAYALAGELRPDVVLYAGIGMFPFTIYLSNLRLAPLQLVGLGHGASTFCGQINGFVIEEDLVGEERCFSETVIRVPADAMPFVPPADVRRVPVTRTPFLTRQQAQWREPLPVRVAVCASVMKINPNFLATLAEIERRSRVAVRFCFYMGFAQGLTLDYLRNAIHAVLPGAEVNAHMPVQAYQSALNSCEL